Protein AF-A0A1Q7A4I0-F1 (afdb_monomer_lite)

Foldseek 3Di:
DDQDCVDLLSVLLQVQLLLLLLVLLCVVVVHDSVQKDKDWDWAQDDPVRDIDIDIDIAGPDVPGPCSSVVCVVCVVSSLVSSLVLLVDFPDPPDPFDDPRRGDDPVPVVCVLSYGSPSSNQVSCCVPPVDHDDDDPVLQLVLVVLLVVVLVVFWDWAAWDDDPNFTFRIWTAGPVRAIEGEGEDASHDDDDDPVRQVVSCVVPVHHYQYDYSSCSVNPSVVSSVRRPPD

Structure (mmCIF, N/CA/C/O backbone):
data_AF-A0A1Q7A4I0-F1
#
_entry.id   AF-A0A1Q7A4I0-F1
#
loop_
_atom_site.group_PDB
_atom_site.id
_atom_site.type_symbol
_atom_site.label_atom_id
_atom_site.label_alt_id
_atom_site.label_comp_id
_atom_site.label_asym_id
_atom_site.label_entity_id
_atom_site.label_seq_id
_atom_site.pdbx_PDB_ins_code
_atom_site.Cartn_x
_atom_site.Cartn_y
_atom_site.Cartn_z
_atom_site.occupancy
_atom_site.B_iso_or_equiv
_atom_site.auth_seq_id
_atom_site.auth_comp_id
_atom_site.auth_asym_id
_atom_site.auth_atom_id
_atom_site.pdbx_PDB_model_num
ATOM 1 N N . MET A 1 1 ? -7.487 -9.530 -7.005 1.00 79.25 1 MET A N 1
ATOM 2 C CA . MET A 1 1 ? -6.626 -8.873 -6.003 1.00 79.25 1 MET A CA 1
ATOM 3 C C . MET A 1 1 ? -5.810 -9.909 -5.260 1.00 79.25 1 MET A C 1
ATOM 5 O O . MET A 1 1 ? -6.311 -11.009 -5.013 1.00 79.25 1 MET A O 1
ATOM 9 N N . ASP A 1 2 ? -4.578 -9.554 -4.930 1.00 83.69 2 ASP A N 1
ATOM 10 C CA . ASP A 1 2 ? -3.689 -10.350 -4.095 1.00 83.69 2 ASP A CA 1
ATOM 11 C C . ASP A 1 2 ? -2.831 -9.414 -3.236 1.00 83.69 2 ASP A C 1
ATOM 13 O O . ASP A 1 2 ? -2.389 -8.374 -3.710 1.00 83.69 2 ASP A O 1
ATOM 17 N N . ALA A 1 3 ? -2.657 -9.763 -1.966 1.00 88.44 3 ALA A N 1
ATOM 18 C CA . ALA A 1 3 ? -1.844 -9.022 -1.000 1.00 88.44 3 ALA A CA 1
ATOM 19 C C . ALA A 1 3 ? -1.181 -10.046 -0.067 1.00 88.44 3 ALA A C 1
ATOM 21 O O . ALA A 1 3 ? -1.642 -10.263 1.060 1.00 88.44 3 ALA A O 1
ATOM 22 N N . PRO A 1 4 ? -0.154 -10.761 -0.550 1.00 88.75 4 PRO A N 1
ATOM 23 C CA . PRO A 1 4 ? 0.406 -11.904 0.158 1.00 88.75 4 PRO A CA 1
ATOM 24 C C . PRO A 1 4 ? 1.102 -11.469 1.450 1.00 88.75 4 PRO A C 1
ATOM 26 O O . PRO A 1 4 ? 2.046 -10.681 1.431 1.00 88.75 4 PRO A O 1
ATOM 29 N N . LEU A 1 5 ? 0.678 -12.030 2.586 1.00 88.69 5 LEU A N 1
ATOM 30 C CA . LEU A 1 5 ? 1.226 -11.696 3.908 1.00 88.69 5 LEU A CA 1
ATOM 31 C C . LEU A 1 5 ? 2.704 -12.065 4.089 1.00 88.69 5 LEU A C 1
ATOM 33 O O . LEU A 1 5 ? 3.347 -11.538 4.994 1.00 88.69 5 LEU A O 1
ATOM 37 N N . GLN A 1 6 ? 3.260 -12.941 3.244 1.00 87.44 6 GLN A N 1
ATOM 38 C CA . GLN A 1 6 ? 4.702 -13.212 3.255 1.00 87.44 6 GLN A CA 1
ATOM 39 C C . GLN A 1 6 ? 5.527 -12.063 2.662 1.00 87.44 6 GLN A C 1
ATOM 41 O O . GLN A 1 6 ? 6.728 -11.987 2.910 1.00 87.44 6 GLN A O 1
ATOM 46 N N . GLN A 1 7 ? 4.913 -11.170 1.880 1.00 90.88 7 GLN A N 1
ATOM 47 C CA . GLN A 1 7 ? 5.603 -10.043 1.260 1.00 90.88 7 GLN A CA 1
ATOM 48 C C . GLN A 1 7 ? 5.424 -8.775 2.109 1.00 90.88 7 GLN A C 1
ATOM 50 O O . GLN A 1 7 ? 4.322 -8.520 2.602 1.00 90.88 7 GLN A O 1
ATOM 55 N N . PRO A 1 8 ? 6.466 -7.936 2.262 1.00 94.25 8 PRO A N 1
ATOM 56 C CA . PRO A 1 8 ? 6.353 -6.673 2.994 1.00 94.25 8 PRO A CA 1
ATOM 57 C C . PRO A 1 8 ? 5.238 -5.752 2.493 1.00 94.25 8 PRO A C 1
ATOM 59 O O . PRO A 1 8 ? 4.522 -5.191 3.313 1.00 94.25 8 PRO A O 1
ATOM 62 N N . SER A 1 9 ? 5.027 -5.662 1.178 1.00 94.75 9 SER A N 1
ATOM 63 C CA . SER A 1 9 ? 3.941 -4.874 0.581 1.00 94.75 9 SER A CA 1
ATOM 64 C C . SER A 1 9 ? 2.550 -5.406 0.949 1.00 94.75 9 SER A C 1
ATOM 66 O O . SER A 1 9 ? 1.652 -4.627 1.264 1.00 94.75 9 SER A O 1
ATOM 68 N N . GLY A 1 10 ? 2.373 -6.729 1.011 1.00 94.69 10 GLY A N 1
ATOM 69 C CA . GLY A 1 10 ? 1.141 -7.337 1.512 1.00 94.69 10 GLY A CA 1
ATOM 70 C C . GLY A 1 10 ? 0.931 -7.053 2.999 1.00 94.69 10 GLY A C 1
ATOM 71 O O . GLY A 1 10 ? -0.150 -6.627 3.398 1.00 94.69 10 GLY A O 1
ATOM 72 N N . ARG A 1 11 ? 1.972 -7.200 3.832 1.00 95.19 11 ARG A N 1
ATOM 73 C CA . ARG A 1 11 ? 1.908 -6.813 5.256 1.00 95.19 11 ARG A CA 1
ATOM 74 C C . ARG A 1 11 ? 1.527 -5.341 5.421 1.00 95.19 11 ARG A C 1
ATOM 76 O O . ARG A 1 11 ? 0.675 -5.045 6.252 1.00 95.19 11 ARG A O 1
ATOM 83 N N . ALA A 1 12 ? 2.109 -4.449 4.621 1.00 96.62 12 ALA A N 1
ATOM 84 C CA . ALA A 1 12 ? 1.801 -3.023 4.628 1.00 96.62 12 ALA A CA 1
ATOM 85 C C . ALA A 1 12 ? 0.311 -2.757 4.380 1.00 96.62 12 ALA A C 1
ATOM 87 O O . ALA A 1 12 ? -0.305 -2.026 5.150 1.00 96.62 12 ALA A O 1
ATOM 88 N N . VAL A 1 13 ? -0.297 -3.415 3.388 1.00 97.00 13 VAL A N 1
ATOM 89 C CA . VAL A 1 13 ? -1.744 -3.324 3.123 1.00 97.00 13 VAL A CA 1
ATOM 90 C C . VAL A 1 13 ? -2.569 -3.737 4.347 1.00 97.00 13 VAL A C 1
ATOM 92 O O . VAL A 1 13 ? -3.415 -2.969 4.806 1.00 97.00 13 VAL A O 1
ATOM 95 N N . TRP A 1 14 ? -2.325 -4.932 4.893 1.00 96.75 14 TRP A N 1
ATOM 96 C CA . TRP A 1 14 ? -3.161 -5.486 5.964 1.00 96.75 14 TRP A CA 1
ATOM 97 C C . TRP A 1 14 ? -3.013 -4.741 7.290 1.00 96.75 14 TRP A C 1
ATOM 99 O O . TRP A 1 14 ? -4.019 -4.442 7.933 1.00 96.75 14 TRP A O 1
ATOM 109 N N . TYR A 1 15 ? -1.783 -4.402 7.687 1.00 97.31 15 TYR A N 1
ATOM 110 C CA . TYR A 1 15 ? -1.561 -3.614 8.899 1.00 97.31 15 TYR A CA 1
ATOM 111 C C . TYR A 1 15 ? -2.096 -2.193 8.744 1.00 97.31 15 TYR A C 1
ATOM 113 O O . TYR A 1 15 ? -2.728 -1.696 9.669 1.00 97.31 15 TYR A O 1
ATOM 121 N N . SER A 1 16 ? -1.927 -1.555 7.583 1.00 97.94 16 SER A N 1
ATOM 122 C CA . SER A 1 16 ? -2.465 -0.207 7.372 1.00 97.94 16 SER A CA 1
ATOM 123 C C . SER A 1 16 ? -3.988 -0.185 7.446 1.00 97.94 16 SER A C 1
ATOM 125 O O . SER A 1 16 ? -4.551 0.673 8.120 1.00 97.94 16 SER A O 1
ATOM 127 N N . PHE A 1 17 ? -4.656 -1.164 6.831 1.00 97.88 17 PHE A N 1
ATOM 128 C CA . PHE A 1 17 ? -6.102 -1.337 6.958 1.00 97.88 17 PHE A CA 1
ATOM 129 C C . PHE A 1 17 ? -6.534 -1.549 8.415 1.00 97.88 17 PHE A C 1
ATOM 131 O O . PHE A 1 17 ? -7.431 -0.858 8.890 1.00 97.88 17 PHE A O 1
ATOM 138 N N . GLY A 1 18 ? -5.877 -2.458 9.141 1.00 97.50 18 GLY A N 1
ATOM 139 C CA . GLY A 1 18 ? -6.232 -2.742 10.530 1.00 97.50 18 GLY A CA 1
ATOM 140 C C . GLY A 1 18 ? -6.017 -1.563 11.474 1.00 97.50 18 GLY A C 1
ATOM 141 O O . GLY A 1 18 ? -6.861 -1.314 12.329 1.00 97.50 18 GLY A O 1
ATOM 142 N N . ILE A 1 19 ? -4.938 -0.798 11.292 1.00 97.81 19 ILE A N 1
ATOM 143 C CA . ILE A 1 19 ? -4.680 0.413 12.081 1.00 97.81 19 ILE A CA 1
ATOM 144 C C . ILE A 1 19 ? -5.710 1.504 11.779 1.00 97.81 19 ILE A C 1
ATOM 146 O O . ILE A 1 19 ? -6.224 2.104 12.719 1.00 97.81 19 ILE A O 1
ATOM 150 N N . LEU A 1 20 ? -6.073 1.730 10.509 1.00 98.19 20 LEU A N 1
ATOM 151 C CA . LEU A 1 20 ? -7.149 2.672 10.173 1.00 98.19 20 LEU A CA 1
ATOM 152 C C . LEU A 1 20 ? -8.482 2.246 10.801 1.00 98.19 20 LEU A C 1
ATOM 154 O O . LEU A 1 20 ? -9.172 3.080 11.382 1.00 98.19 20 LEU A O 1
ATOM 158 N N . ALA A 1 21 ? -8.821 0.955 10.732 1.00 98.12 21 ALA A N 1
ATOM 159 C CA . ALA A 1 21 ? -10.040 0.420 11.331 1.00 98.12 21 ALA A CA 1
ATOM 160 C C . ALA A 1 21 ? -10.055 0.576 12.860 1.00 98.12 21 ALA A C 1
ATOM 162 O O . ALA A 1 21 ? -11.074 0.974 13.414 1.00 98.12 21 ALA A O 1
ATOM 163 N N . ALA A 1 22 ? -8.936 0.317 13.543 1.00 97.19 22 ALA A N 1
ATOM 164 C CA . ALA A 1 22 ? -8.840 0.481 14.993 1.00 97.19 22 ALA A CA 1
ATOM 165 C C . ALA A 1 22 ? -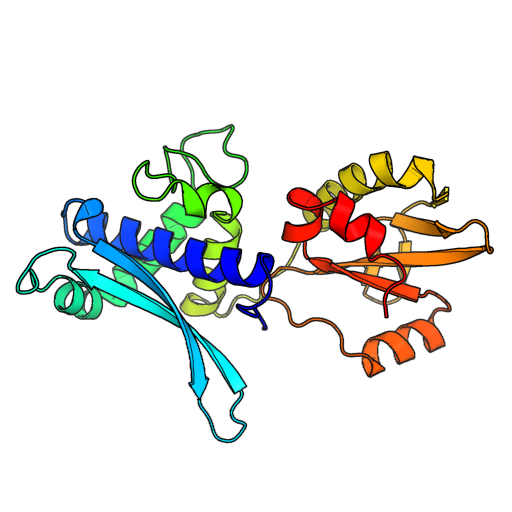8.913 1.950 15.424 1.00 97.19 22 ALA A C 1
ATOM 167 O O . ALA A 1 22 ? -9.643 2.272 16.358 1.00 97.19 22 ALA A O 1
ATOM 168 N N . ASN A 1 23 ? -8.229 2.853 14.714 1.00 96.75 23 ASN A N 1
ATOM 169 C CA . ASN A 1 23 ? -8.303 4.289 14.990 1.00 96.75 23 ASN A CA 1
ATOM 170 C C . ASN A 1 23 ? -9.729 4.819 14.770 1.00 96.75 23 ASN A C 1
ATOM 172 O O . ASN A 1 23 ? -10.248 5.573 15.589 1.00 96.75 23 ASN A O 1
ATOM 176 N N . ALA A 1 24 ? -10.392 4.384 13.697 1.00 98.06 24 ALA A N 1
ATOM 177 C CA . ALA A 1 24 ? -11.786 4.722 13.439 1.00 98.06 24 ALA A CA 1
ATOM 178 C C . ALA A 1 24 ? -12.733 4.149 14.502 1.00 98.06 24 ALA A C 1
ATOM 180 O O . ALA A 1 24 ? -13.626 4.856 14.958 1.00 98.06 24 ALA A O 1
ATOM 181 N N . ALA A 1 25 ? -12.526 2.901 14.931 1.00 98.00 25 ALA A N 1
ATOM 182 C CA . ALA A 1 25 ? -13.299 2.286 16.004 1.00 98.00 25 ALA A CA 1
ATOM 183 C C . ALA A 1 25 ? -13.165 3.069 17.313 1.00 98.00 25 ALA A C 1
ATOM 185 O O . ALA A 1 25 ? -14.179 3.362 17.939 1.00 98.00 25 ALA A O 1
ATOM 186 N N . ALA A 1 26 ? -11.948 3.477 17.679 1.00 96.56 26 ALA A N 1
ATOM 187 C CA . ALA A 1 26 ? -11.710 4.287 18.869 1.00 96.56 26 ALA A CA 1
ATOM 188 C C . ALA A 1 26 ? -12.477 5.620 18.827 1.00 96.56 26 ALA A C 1
ATOM 190 O O . ALA A 1 26 ? -13.105 6.006 19.809 1.00 96.56 26 ALA A O 1
ATOM 191 N N . ILE A 1 27 ? -12.515 6.276 17.661 1.00 97.12 27 ILE A N 1
ATOM 192 C CA . ILE A 1 27 ? -13.290 7.508 17.455 1.00 97.12 27 ILE A CA 1
ATOM 193 C C . ILE A 1 27 ? -14.797 7.241 17.539 1.00 97.12 27 ILE A C 1
ATOM 195 O O . ILE A 1 27 ? -15.506 7.958 18.236 1.00 97.12 27 ILE A O 1
ATOM 199 N N . ILE A 1 28 ? -15.315 6.233 16.836 1.00 98.31 28 ILE A N 1
ATOM 200 C CA . ILE A 1 28 ? -16.761 5.957 16.795 1.00 98.31 28 ILE A CA 1
ATOM 201 C C . ILE A 1 28 ? -17.285 5.521 18.167 1.00 98.31 28 ILE A C 1
ATOM 203 O O . ILE A 1 28 ? -18.376 5.925 18.561 1.00 98.31 28 ILE A O 1
ATOM 207 N N . LEU A 1 29 ? -16.506 4.726 18.899 1.00 97.25 29 LEU A N 1
ATOM 208 C CA . LEU A 1 29 ? -16.879 4.215 20.217 1.00 97.25 29 LEU A CA 1
ATOM 209 C C . LEU A 1 29 ? -16.509 5.164 21.366 1.00 97.25 29 LEU A C 1
ATOM 211 O O . LEU A 1 29 ? -16.944 4.922 22.486 1.00 97.25 29 LEU A O 1
ATOM 215 N N . GLN A 1 30 ? -15.757 6.238 21.092 1.00 96.38 30 GLN A N 1
ATOM 216 C CA . GLN A 1 30 ? -15.273 7.211 22.083 1.00 96.38 30 GLN A CA 1
ATOM 217 C C . GLN A 1 30 ? -14.429 6.560 23.194 1.00 96.38 30 GLN A C 1
ATOM 219 O O . GLN A 1 30 ? -14.646 6.796 24.381 1.00 96.38 30 GLN A O 1
ATOM 224 N N . ILE A 1 31 ? -13.461 5.734 22.792 1.00 94.69 31 ILE A N 1
ATOM 225 C CA . ILE A 1 31 ? -12.555 5.005 23.696 1.00 94.69 31 ILE A CA 1
ATOM 226 C C . ILE A 1 31 ? -11.096 5.370 23.423 1.00 94.69 31 ILE A C 1
ATOM 228 O O . ILE A 1 31 ? -10.770 5.908 22.360 1.00 94.69 31 ILE A O 1
ATOM 232 N N . ASP A 1 32 ? -10.199 5.058 24.362 1.00 91.50 32 ASP A N 1
ATOM 233 C CA . ASP A 1 32 ? -8.767 5.250 24.130 1.00 91.50 32 ASP A CA 1
ATOM 234 C C . ASP A 1 32 ? -8.286 4.280 23.027 1.00 91.50 32 ASP A C 1
ATOM 236 O O . ASP A 1 32 ? -8.515 3.071 23.126 1.00 91.50 32 ASP A O 1
ATOM 240 N N . PRO A 1 33 ? -7.582 4.755 21.978 1.00 88.19 33 PRO A N 1
ATOM 241 C CA . PRO A 1 33 ? -7.056 3.891 20.914 1.00 88.19 33 PRO A CA 1
ATOM 242 C C . PRO A 1 33 ? -6.103 2.783 21.393 1.00 88.19 33 PRO A C 1
ATOM 244 O O . PRO A 1 33 ? -5.793 1.857 20.644 1.00 88.19 33 PRO A O 1
ATOM 247 N N . GLY A 1 34 ? -5.585 2.902 22.614 1.00 88.12 34 GLY A N 1
ATOM 248 C CA . GLY A 1 34 ? -4.778 1.914 23.312 1.00 88.12 34 GLY A CA 1
ATOM 249 C C . GLY A 1 34 ? -5.524 0.701 23.815 1.00 88.12 34 GLY A C 1
ATOM 250 O O . GLY A 1 34 ? -4.900 -0.335 23.997 1.00 88.12 34 GLY A O 1
ATOM 251 N N . GLU A 1 35 ? -6.832 0.816 24.016 1.00 91.19 35 GLU A N 1
ATOM 252 C CA . GLU A 1 35 ? -7.656 -0.295 24.487 1.00 91.19 35 GLU A CA 1
ATOM 253 C C . GLU A 1 35 ? -8.005 -1.280 23.364 1.00 91.19 35 GLU A C 1
ATOM 255 O O . GLU A 1 35 ? -8.585 -2.334 23.622 1.00 91.19 35 GLU A O 1
ATOM 260 N N . LEU A 1 36 ? -7.631 -0.959 22.119 1.00 92.94 36 LEU A N 1
ATOM 261 C CA . LEU A 1 36 ? -7.776 -1.822 20.955 1.00 92.94 36 LEU A CA 1
ATOM 262 C C . LEU A 1 36 ? -6.414 -2.220 20.386 1.00 92.94 36 LEU A C 1
ATOM 264 O O . LEU A 1 36 ? -5.608 -1.386 19.957 1.00 92.94 36 LEU A O 1
ATOM 268 N N . GLN A 1 37 ? -6.204 -3.528 20.273 1.00 93.12 37 GLN A N 1
ATOM 269 C CA . GLN A 1 37 ? -5.061 -4.093 19.568 1.00 93.12 37 GLN A CA 1
ATOM 270 C C . GLN A 1 37 ? -5.459 -4.631 18.199 1.00 93.12 37 GLN A C 1
ATOM 272 O O . GLN A 1 37 ? -6.591 -5.053 17.963 1.00 93.12 37 GLN A O 1
ATOM 277 N N . VAL A 1 38 ? -4.490 -4.616 17.281 1.00 95.75 38 VAL A N 1
ATOM 278 C CA . VAL A 1 38 ? -4.656 -5.069 15.898 1.00 95.75 38 VAL A CA 1
ATOM 279 C C . VAL A 1 38 ? -3.721 -6.233 15.642 1.00 95.75 38 VAL A C 1
ATOM 281 O O . VAL A 1 38 ? -2.499 -6.097 15.716 1.00 95.75 38 VAL A O 1
ATOM 284 N N . GLY A 1 39 ? -4.301 -7.366 15.270 1.00 94.94 39 GLY A N 1
ATOM 285 C CA . GLY A 1 39 ? -3.566 -8.518 14.786 1.00 94.94 39 GLY A CA 1
ATOM 286 C C . GLY A 1 39 ? -3.842 -8.788 13.313 1.00 94.94 39 GLY A C 1
ATOM 287 O O . GLY A 1 39 ? -4.929 -8.527 12.796 1.00 94.94 39 GLY A O 1
ATOM 288 N N . VAL A 1 40 ? -2.836 -9.338 12.636 1.00 95.31 40 VAL A N 1
ATOM 289 C CA . VAL A 1 40 ? -2.938 -9.785 11.247 1.00 95.31 40 VAL A CA 1
ATOM 290 C C . VAL A 1 40 ? -2.447 -11.220 11.170 1.00 95.31 40 VAL A C 1
ATOM 292 O O . VAL A 1 40 ? -1.355 -11.529 11.648 1.00 95.31 40 VAL A O 1
ATOM 295 N N . ARG A 1 41 ? -3.235 -12.105 10.560 1.00 92.69 41 ARG A N 1
ATOM 296 C CA . ARG A 1 41 ? -2.856 -13.510 10.371 1.00 92.69 41 ARG A CA 1
ATOM 297 C C . ARG A 1 41 ? -3.185 -14.004 8.974 1.00 92.69 41 ARG A C 1
ATOM 299 O O . ARG A 1 41 ? -4.128 -13.540 8.339 1.00 92.69 41 ARG A O 1
ATOM 306 N N . ALA A 1 42 ? -2.410 -14.980 8.519 1.00 89.56 42 ALA A N 1
ATOM 307 C CA . ALA A 1 42 ? -2.706 -15.708 7.299 1.00 89.56 42 ALA A CA 1
ATOM 308 C C . ALA A 1 42 ? -3.559 -16.933 7.637 1.00 89.56 42 ALA A C 1
ATOM 310 O O . ALA A 1 42 ? -3.215 -17.703 8.532 1.00 89.56 42 ALA A O 1
ATOM 311 N N . VAL A 1 43 ? -4.654 -17.129 6.912 1.00 87.25 43 VAL A N 1
ATOM 312 C CA . VAL A 1 43 ? -5.542 -18.285 7.070 1.00 87.25 43 VAL A CA 1
ATOM 313 C C . VAL A 1 43 ? -5.767 -18.961 5.729 1.00 87.25 43 VAL A C 1
ATOM 315 O O . VAL A 1 43 ? -5.829 -18.306 4.691 1.00 87.25 43 VAL A O 1
ATOM 318 N N . ARG A 1 44 ? -5.911 -20.285 5.734 1.00 84.75 44 ARG A N 1
ATOM 319 C CA . ARG A 1 44 ? -6.346 -21.032 4.551 1.00 84.75 44 ARG A CA 1
ATOM 320 C C . ARG A 1 44 ? -7.851 -21.231 4.639 1.00 84.75 44 ARG A C 1
ATOM 322 O O . ARG A 1 44 ? -8.327 -21.812 5.610 1.00 84.75 44 ARG A O 1
ATOM 329 N N . ARG A 1 45 ? -8.596 -20.737 3.652 1.00 77.56 45 ARG A N 1
ATOM 330 C CA . ARG A 1 45 ? -10.058 -20.884 3.568 1.00 77.56 45 ARG A CA 1
ATOM 331 C C . ARG A 1 45 ? -10.471 -21.230 2.134 1.00 77.56 45 ARG A C 1
ATOM 333 O O . ARG A 1 45 ? -9.713 -21.006 1.195 1.00 77.56 45 ARG A O 1
ATOM 340 N N . GLY A 1 46 ? -11.681 -21.768 1.985 1.00 69.19 46 GLY A N 1
ATOM 341 C CA . GLY A 1 46 ? -12.258 -22.147 0.692 1.00 69.19 46 GLY A CA 1
ATOM 342 C C . GLY A 1 46 ? -11.783 -23.504 0.164 1.00 69.19 46 GLY A C 1
ATOM 343 O O . GLY A 1 46 ? -10.840 -24.101 0.680 1.00 69.19 46 GLY A O 1
ATOM 344 N N . LEU A 1 47 ? -12.457 -23.983 -0.887 1.00 68.31 47 LEU A N 1
ATOM 345 C CA . LEU A 1 47 ? -12.227 -25.306 -1.492 1.00 68.31 47 LEU A CA 1
ATOM 346 C C . LEU A 1 47 ? -10.835 -25.450 -2.129 1.00 68.31 47 LEU A C 1
ATOM 348 O O . LEU A 1 47 ? -10.335 -26.555 -2.281 1.00 68.31 47 LEU A O 1
ATOM 352 N N . ASN A 1 48 ? -10.196 -24.336 -2.487 1.00 76.12 48 ASN A N 1
ATOM 353 C CA . ASN A 1 48 ? -8.863 -24.299 -3.088 1.00 76.12 48 ASN A CA 1
ATOM 354 C C . ASN A 1 48 ? -7.733 -24.056 -2.070 1.00 76.12 48 ASN A C 1
ATOM 356 O O . ASN A 1 48 ? -6.598 -23.824 -2.480 1.00 76.12 48 ASN A O 1
ATOM 360 N N . HIS A 1 49 ? -8.027 -24.049 -0.761 1.00 72.31 49 HIS A N 1
ATOM 361 C CA . HIS A 1 49 ? -7.062 -23.746 0.308 1.00 72.31 49 HIS A CA 1
ATOM 362 C C . HIS A 1 49 ? -6.243 -22.466 0.070 1.00 72.31 49 HIS A C 1
ATOM 364 O O . HIS A 1 49 ? -5.077 -22.364 0.489 1.00 72.31 49 HIS A O 1
ATOM 370 N N . ARG A 1 50 ? -6.855 -21.484 -0.605 1.00 76.25 50 ARG A N 1
ATOM 371 C CA . ARG A 1 50 ? -6.217 -20.208 -0.906 1.00 76.25 50 ARG A CA 1
ATOM 372 C C . ARG A 1 50 ? -5.835 -19.517 0.400 1.00 76.25 50 ARG A C 1
ATOM 374 O O . ARG A 1 50 ? -6.533 -19.615 1.410 1.00 76.25 50 ARG A O 1
ATOM 381 N N . LEU A 1 51 ? -4.686 -18.848 0.388 1.00 76.38 51 LEU A N 1
ATOM 382 C CA . LEU A 1 51 ? -4.231 -18.062 1.524 1.00 76.38 51 LEU A CA 1
ATOM 383 C C . LEU A 1 51 ? -4.967 -16.718 1.539 1.00 76.38 51 LEU A C 1
ATOM 385 O O . LEU A 1 51 ? -4.951 -15.984 0.551 1.00 76.38 51 LEU A O 1
ATOM 389 N N . HIS A 1 52 ? -5.605 -16.406 2.659 1.00 79.44 52 HIS A N 1
ATOM 390 C CA . HIS A 1 52 ? -6.284 -15.144 2.920 1.00 79.44 52 HIS A CA 1
ATOM 391 C C . HIS A 1 52 ? -5.590 -14.418 4.071 1.00 79.44 52 HIS A C 1
ATOM 393 O O . HIS A 1 52 ? -5.094 -15.054 5.002 1.00 79.44 52 HIS A O 1
ATOM 399 N N . GLY A 1 53 ? -5.565 -13.089 4.010 1.00 86.31 53 GLY A N 1
ATOM 400 C CA . GLY A 1 53 ? -5.246 -12.264 5.168 1.00 86.31 53 GLY A CA 1
ATOM 401 C C . GLY A 1 53 ? -6.503 -12.006 5.989 1.00 86.31 53 GLY A C 1
ATOM 402 O O . GLY A 1 53 ? -7.560 -11.713 5.433 1.00 86.31 53 GLY A O 1
ATOM 403 N N . GLU A 1 54 ? -6.384 -12.126 7.304 1.00 91.25 54 GLU A N 1
ATOM 404 C CA . GLU A 1 54 ? -7.394 -11.694 8.262 1.00 91.25 54 GLU A CA 1
ATOM 405 C C . GLU A 1 54 ? -6.807 -10.617 9.158 1.00 91.25 54 GLU A C 1
ATOM 407 O O . GLU A 1 54 ? -5.707 -10.777 9.694 1.00 91.25 54 GLU A O 1
ATOM 412 N N . VAL A 1 55 ? -7.581 -9.555 9.346 1.00 95.19 55 VAL A N 1
ATOM 413 C CA . VAL A 1 55 ? -7.353 -8.562 10.388 1.00 95.19 55 VAL A CA 1
ATOM 414 C C . VAL A 1 55 ? -8.361 -8.816 11.493 1.00 95.19 55 VAL A C 1
ATOM 416 O O . VAL A 1 55 ? -9.543 -9.017 11.219 1.00 95.19 55 VAL A O 1
ATOM 419 N N . PHE A 1 56 ? -7.889 -8.814 12.732 1.00 94.56 56 PHE A N 1
ATOM 420 C CA . PHE A 1 56 ? -8.733 -8.944 13.909 1.00 94.56 56 PHE A CA 1
ATOM 421 C C . PHE A 1 56 ? -8.397 -7.839 14.905 1.00 94.56 56 PHE A C 1
ATOM 423 O O . PHE A 1 56 ? -7.229 -7.495 15.100 1.00 94.56 56 PHE A O 1
ATOM 430 N N . LEU A 1 57 ? -9.446 -7.276 15.498 1.00 95.06 57 LEU A N 1
ATOM 431 C CA . LEU A 1 57 ? -9.370 -6.280 16.556 1.00 95.06 57 LEU A CA 1
ATOM 432 C C . LEU A 1 57 ? -9.837 -6.945 17.847 1.00 95.06 57 LEU A C 1
ATOM 434 O O . LEU A 1 57 ? -10.792 -7.724 17.822 1.00 95.06 57 LEU A O 1
ATOM 438 N N . TYR A 1 58 ? -9.154 -6.667 18.950 1.00 93.50 58 TYR A N 1
ATOM 439 C CA . TYR A 1 58 ? -9.494 -7.229 20.252 1.00 93.50 58 TYR A CA 1
ATOM 440 C C . TYR A 1 58 ? -9.210 -6.234 21.375 1.00 93.50 58 TYR A C 1
ATOM 442 O O . TYR A 1 58 ? -8.357 -5.355 21.232 1.00 93.50 58 TYR A O 1
ATOM 450 N N . ASP A 1 59 ? -9.945 -6.394 22.473 1.00 93.06 59 ASP A N 1
ATOM 451 C CA . ASP A 1 59 ? -9.821 -5.567 23.671 1.00 93.06 59 ASP A CA 1
ATOM 452 C C . ASP A 1 59 ? -8.488 -5.865 24.381 1.00 93.06 59 ASP A C 1
ATOM 454 O O . ASP A 1 59 ? -8.168 -7.030 24.629 1.00 93.06 59 ASP A O 1
ATOM 458 N N . ASP A 1 60 ? -7.736 -4.829 24.756 1.00 87.31 60 ASP A N 1
ATOM 459 C CA . ASP A 1 60 ? -6.450 -4.942 25.468 1.00 87.31 60 ASP A CA 1
ATOM 460 C C . ASP A 1 60 ? -6.597 -4.915 26.999 1.00 87.31 60 ASP A C 1
ATOM 462 O O . ASP A 1 60 ? -5.707 -4.476 27.725 1.00 87.31 60 ASP A O 1
ATOM 466 N N . VAL A 1 61 ? -7.756 -5.341 27.510 1.00 82.88 61 VAL A N 1
ATOM 467 C CA . VAL A 1 61 ? -8.044 -5.357 28.950 1.00 82.88 61 VAL A CA 1
ATOM 468 C C . VAL A 1 61 ? -8.368 -6.770 29.445 1.00 82.88 61 VAL A C 1
ATOM 470 O O . VAL A 1 61 ? -9.106 -7.507 28.779 1.00 82.88 61 VAL A O 1
ATOM 473 N N . PRO A 1 62 ? -7.864 -7.175 30.630 1.00 77.00 62 PRO A N 1
ATOM 474 C CA . PRO A 1 62 ? -8.225 -8.452 31.236 1.00 77.00 62 PRO A CA 1
ATOM 475 C C . PRO A 1 62 ? -9.744 -8.577 31.415 1.00 77.00 62 PRO A C 1
ATOM 477 O O . PRO A 1 62 ? -10.372 -7.737 32.050 1.00 77.00 62 PRO A O 1
ATOM 480 N N . GLY A 1 63 ? -10.331 -9.637 30.856 1.00 80.12 63 GLY A N 1
ATOM 481 C CA . GLY A 1 63 ? -11.777 -9.897 30.905 1.00 80.12 63 GLY A CA 1
ATOM 482 C C . GLY A 1 63 ? -12.580 -9.357 29.716 1.00 80.12 63 GLY A C 1
ATOM 483 O O . GLY A 1 63 ? -13.710 -9.801 29.530 1.00 80.12 63 GLY A O 1
ATOM 484 N N . GLY A 1 64 ? -11.988 -8.496 28.878 1.00 81.06 64 GLY A N 1
ATOM 485 C CA . GLY A 1 64 ? -12.639 -7.891 27.713 1.00 81.06 64 GLY A CA 1
ATOM 486 C C . GLY A 1 64 ? -13.633 -6.787 28.090 1.00 81.06 64 GLY A C 1
ATOM 487 O O . GLY A 1 64 ? -14.587 -7.013 28.829 1.00 81.06 64 GLY A O 1
ATOM 488 N N . ALA A 1 65 ? -13.432 -5.583 27.553 1.00 87.69 65 ALA A N 1
ATOM 489 C CA . ALA A 1 65 ? -14.342 -4.451 27.751 1.00 87.69 65 ALA A CA 1
ATOM 490 C C . ALA A 1 65 ? -15.641 -4.581 26.936 1.00 87.69 65 ALA A C 1
ATOM 492 O O . ALA A 1 65 ? -16.614 -3.873 27.188 1.00 87.69 65 ALA A O 1
ATOM 493 N N . GLY A 1 66 ? -15.667 -5.484 25.952 1.00 90.56 66 GLY A N 1
ATOM 494 C CA . GLY A 1 66 ? -16.789 -5.670 25.043 1.00 90.56 66 GLY A CA 1
ATOM 495 C C . GLY A 1 66 ? -16.715 -4.797 23.789 1.00 90.56 66 GLY A C 1
ATOM 496 O O . GLY A 1 66 ? -17.694 -4.759 23.035 1.00 90.56 66 GLY A O 1
ATOM 497 N N . TYR A 1 67 ? -15.582 -4.138 23.505 1.00 93.25 67 TYR A N 1
ATOM 498 C CA . TYR A 1 67 ? -15.458 -3.290 22.316 1.00 93.25 67 TYR A CA 1
ATOM 499 C C . TYR A 1 67 ? -15.495 -4.107 21.034 1.00 93.25 67 TYR A C 1
ATOM 501 O O . TYR A 1 67 ? -16.093 -3.660 20.064 1.00 93.25 67 TYR A O 1
ATOM 509 N N . ALA A 1 68 ? -14.987 -5.341 21.034 1.00 91.62 68 ALA A N 1
ATOM 510 C CA . ALA A 1 68 ? -15.152 -6.252 19.899 1.00 91.62 68 ALA A CA 1
ATOM 511 C C . ALA A 1 68 ? -16.630 -6.409 19.468 1.00 91.62 68 ALA A C 1
ATOM 513 O O . ALA A 1 68 ? -16.943 -6.362 18.276 1.00 91.62 68 ALA A O 1
ATOM 514 N N . ARG A 1 69 ? -17.556 -6.520 20.432 1.00 92.81 69 ARG A N 1
ATOM 515 C CA . ARG A 1 69 ? -19.002 -6.600 20.159 1.00 92.81 69 ARG A CA 1
ATOM 516 C C . ARG A 1 69 ? -19.564 -5.259 19.684 1.00 92.81 69 ARG A C 1
ATOM 518 O O . ARG A 1 69 ? -20.395 -5.227 18.779 1.00 92.81 69 ARG A O 1
ATOM 525 N N . ALA A 1 70 ? -19.105 -4.153 20.262 1.00 95.44 70 ALA A N 1
ATOM 526 C CA . ALA A 1 70 ? -19.509 -2.817 19.830 1.00 95.44 70 ALA A CA 1
ATOM 527 C C . ALA A 1 70 ? -19.021 -2.494 18.403 1.00 95.44 70 ALA A C 1
ATOM 529 O O . ALA A 1 70 ? -19.750 -1.875 17.628 1.00 95.44 70 ALA A O 1
ATOM 530 N N . ILE A 1 71 ? -17.827 -2.960 18.021 1.00 96.50 71 ILE A N 1
ATOM 531 C CA . ILE A 1 71 ? -17.277 -2.841 16.664 1.00 96.50 71 ILE A CA 1
ATOM 532 C C . ILE A 1 71 ? -18.163 -3.581 15.665 1.00 96.50 71 ILE A C 1
ATOM 534 O O . ILE A 1 71 ? -18.485 -3.027 14.618 1.00 96.50 71 ILE A O 1
ATOM 538 N N . GLU A 1 72 ? -18.596 -4.804 15.982 1.00 95.62 72 GLU A N 1
ATOM 539 C CA . GLU A 1 72 ? -19.509 -5.570 15.124 1.00 95.62 72 GLU A CA 1
ATOM 540 C C . GLU A 1 72 ? -20.803 -4.788 14.840 1.00 95.62 72 GLU A C 1
ATOM 542 O O . GLU A 1 72 ? -21.218 -4.662 13.688 1.00 95.62 72 GLU A O 1
ATOM 547 N N . GLN A 1 73 ? -21.395 -4.190 15.877 1.00 96.75 73 GLN A N 1
ATOM 548 C CA . GLN A 1 73 ? -22.631 -3.407 15.771 1.00 96.75 73 GLN A CA 1
ATOM 549 C C . GLN A 1 73 ? -22.464 -2.103 14.973 1.00 96.75 73 GLN A C 1
ATOM 551 O O . GLN A 1 73 ? -23.433 -1.610 14.400 1.00 96.75 73 GLN A O 1
ATOM 556 N N . ASN A 1 74 ? -21.243 -1.563 14.900 1.00 97.81 74 ASN A N 1
ATOM 557 C CA . ASN A 1 74 ? -20.928 -0.288 14.248 1.00 97.81 74 ASN A CA 1
ATOM 558 C C . ASN A 1 74 ? -20.034 -0.443 13.005 1.00 97.81 74 ASN A C 1
ATOM 560 O O . ASN A 1 74 ? -19.485 0.540 12.504 1.00 97.81 74 ASN A O 1
ATOM 564 N N . MET A 1 75 ? -19.897 -1.665 12.479 1.00 97.19 75 MET A N 1
ATOM 565 C CA . MET A 1 75 ? -18.892 -2.020 11.471 1.00 97.19 75 MET A CA 1
ATOM 566 C C . MET A 1 75 ? -18.892 -1.080 10.261 1.00 97.19 75 MET A C 1
ATOM 568 O O . MET A 1 75 ? -17.841 -0.606 9.841 1.00 97.19 75 MET A O 1
ATOM 572 N N . LYS A 1 76 ? -20.070 -0.775 9.704 1.00 97.69 76 LYS A N 1
ATOM 573 C CA . LYS A 1 76 ? -20.176 0.090 8.522 1.00 97.69 76 LYS A CA 1
ATOM 574 C C . LYS A 1 76 ? -19.644 1.503 8.797 1.00 97.69 76 LYS A C 1
ATOM 576 O O . LYS A 1 76 ? -18.796 1.971 8.045 1.00 97.69 76 LYS A O 1
ATOM 581 N N . ALA A 1 77 ? -20.088 2.132 9.886 1.00 98.56 77 ALA A N 1
ATOM 582 C CA . ALA A 1 77 ? -19.653 3.477 10.267 1.00 98.56 77 ALA A CA 1
ATOM 583 C C . ALA A 1 77 ? -18.144 3.527 10.553 1.00 98.56 77 ALA A C 1
ATOM 585 O O . ALA A 1 77 ? -17.464 4.474 10.166 1.00 98.56 77 ALA A O 1
ATOM 586 N N . ILE A 1 78 ? -17.602 2.474 11.173 1.00 98.62 78 ILE A N 1
ATOM 587 C CA . ILE A 1 78 ? -16.164 2.339 11.427 1.00 98.62 78 ILE A CA 1
ATOM 588 C C . ILE A 1 78 ? -15.382 2.249 10.116 1.00 98.62 78 ILE A C 1
ATOM 590 O O . ILE A 1 78 ? -14.375 2.933 9.968 1.00 98.62 78 ILE A O 1
ATOM 594 N N . LEU A 1 79 ? -15.828 1.441 9.150 1.00 98.62 79 LEU A N 1
ATOM 595 C CA . LEU A 1 79 ? -15.144 1.319 7.859 1.00 98.62 79 LEU A CA 1
ATOM 596 C C . LEU A 1 79 ? -15.220 2.614 7.039 1.00 98.62 79 LEU A C 1
ATOM 598 O O . LEU A 1 79 ? -14.227 2.997 6.424 1.00 98.62 79 LEU A O 1
ATOM 602 N N . GLU A 1 80 ? -16.358 3.309 7.049 1.00 98.62 80 GLU A N 1
ATOM 603 C CA . GLU A 1 80 ? -16.509 4.617 6.396 1.00 98.62 80 GLU A CA 1
ATOM 604 C C . GLU A 1 80 ? -15.588 5.664 7.040 1.00 98.62 80 GLU A C 1
ATOM 606 O O . GLU A 1 80 ? -14.852 6.357 6.336 1.00 98.62 80 GLU A O 1
ATOM 611 N N . LYS A 1 81 ? -15.523 5.710 8.378 1.00 98.56 81 LYS A N 1
ATOM 612 C CA . LYS A 1 81 ? -14.597 6.597 9.092 1.00 98.56 81 LYS A CA 1
ATOM 613 C C . LYS A 1 81 ? -13.133 6.224 8.850 1.00 98.56 81 LYS A C 1
ATOM 615 O O . LYS A 1 81 ? -12.291 7.101 8.684 1.00 98.56 81 LYS A O 1
ATOM 620 N N . ALA A 1 82 ? -12.810 4.935 8.784 1.00 98.62 82 ALA A N 1
ATOM 621 C CA . ALA A 1 82 ? -11.466 4.466 8.456 1.00 98.62 82 ALA A CA 1
ATOM 622 C C . ALA A 1 82 ? -11.046 4.903 7.047 1.00 98.62 82 ALA A C 1
ATOM 624 O O . ALA A 1 82 ? -9.879 5.233 6.833 1.00 98.62 82 ALA A O 1
ATOM 625 N N . LEU A 1 83 ? -11.985 4.922 6.093 1.00 98.75 83 LEU A N 1
ATOM 626 C CA . LEU A 1 83 ? -11.725 5.406 4.741 1.00 98.75 83 LEU A CA 1
ATOM 627 C C . LEU A 1 83 ? -11.444 6.911 4.748 1.00 98.75 83 LEU A C 1
ATOM 629 O O . LEU A 1 83 ? -10.441 7.329 4.177 1.00 98.75 83 LEU A O 1
ATOM 633 N N . GLU A 1 84 ? -12.249 7.696 5.467 1.00 98.12 84 GLU A N 1
ATOM 634 C CA . GLU A 1 84 ? -12.034 9.138 5.644 1.00 98.12 84 GLU A CA 1
ATOM 635 C C . GLU A 1 84 ? -10.623 9.439 6.187 1.00 98.12 84 GLU A C 1
ATOM 637 O O . GLU A 1 84 ? -9.891 10.233 5.590 1.00 98.12 84 GLU A O 1
ATOM 642 N N . LEU A 1 85 ? -10.208 8.743 7.258 1.00 97.25 85 LEU A N 1
ATOM 643 C CA . LEU A 1 85 ? -8.860 8.839 7.845 1.00 97.25 85 LEU A CA 1
ATOM 644 C C . LEU A 1 85 ? -7.754 8.373 6.884 1.00 97.25 85 LEU A C 1
ATOM 646 O O . LEU A 1 85 ? -6.620 8.847 6.936 1.00 97.25 85 LEU A O 1
ATOM 650 N N . GLY A 1 86 ? -8.061 7.401 6.027 1.00 97.50 86 GLY A N 1
ATOM 651 C CA . GLY A 1 86 ? -7.144 6.897 5.013 1.00 97.50 86 GLY A CA 1
ATOM 652 C C . GLY A 1 86 ? -6.924 7.882 3.863 1.00 97.50 86 GLY A C 1
ATOM 653 O O . GLY A 1 86 ? -5.859 7.891 3.248 1.00 97.50 86 GLY A O 1
ATOM 654 N N . GLU A 1 87 ? -7.916 8.717 3.563 1.00 96.31 87 GLU A N 1
ATOM 655 C CA . GLU A 1 87 ? -7.878 9.677 2.457 1.00 96.31 87 GLU A CA 1
ATOM 656 C C . GLU A 1 87 ? -7.352 11.048 2.880 1.00 96.31 87 GLU A C 1
ATOM 658 O O . GLU A 1 87 ? -6.739 11.741 2.066 1.00 96.31 87 GLU A O 1
ATOM 663 N N . HIS A 1 88 ? -7.499 11.402 4.157 1.00 95.31 88 HIS A N 1
ATOM 664 C CA . HIS A 1 88 ? -7.151 12.722 4.666 1.00 95.31 88 HIS A CA 1
ATOM 665 C C . HIS A 1 88 ? -6.147 12.645 5.815 1.00 95.31 88 HIS A C 1
ATOM 667 O O . HIS A 1 88 ? -6.250 11.835 6.731 1.00 95.31 88 HIS A O 1
ATOM 673 N N . CYS A 1 89 ? -5.156 13.530 5.773 1.00 96.44 89 CYS A N 1
ATOM 674 C CA . CYS A 1 89 ? -4.214 13.743 6.860 1.00 96.44 89 CYS A CA 1
ATOM 675 C C . CYS A 1 89 ? -3.998 15.243 7.005 1.00 96.44 89 CYS A C 1
ATOM 677 O O . CYS A 1 89 ? -3.680 15.911 6.024 1.00 96.44 89 CYS A O 1
ATOM 679 N N . GLU A 1 90 ? -4.136 15.760 8.222 1.00 94.88 90 GLU A N 1
ATOM 680 C CA . GLU A 1 90 ? -3.960 17.191 8.498 1.00 94.88 90 GLU A CA 1
ATOM 681 C C . GLU A 1 90 ? -2.508 17.654 8.312 1.00 94.88 90 GLU A C 1
ATOM 683 O O . GLU A 1 90 ? -2.250 18.834 8.103 1.00 94.88 90 GLU A O 1
ATOM 688 N N . ASN A 1 91 ? -1.544 16.726 8.352 1.00 96.12 91 ASN A N 1
ATOM 689 C CA . ASN A 1 91 ? -0.143 17.028 8.098 1.00 96.12 91 ASN A CA 1
ATOM 690 C C . ASN A 1 91 ? 0.138 17.092 6.580 1.00 96.12 91 ASN A C 1
ATOM 692 O O . ASN A 1 91 ? 0.189 16.033 5.937 1.00 96.12 91 ASN A O 1
ATOM 696 N N . PRO A 1 92 ? 0.432 18.280 6.011 1.00 92.56 92 PRO A N 1
ATOM 697 C CA . PRO A 1 92 ? 0.699 18.435 4.578 1.00 92.56 92 PRO A CA 1
ATOM 698 C C . PRO A 1 92 ? 1.971 17.705 4.122 1.00 92.56 92 PRO A C 1
ATOM 700 O O . PRO A 1 92 ? 2.105 17.371 2.950 1.00 92.56 92 PRO A O 1
ATOM 703 N N . ASN A 1 93 ? 2.882 17.399 5.050 1.00 93.62 93 ASN A N 1
ATOM 704 C CA . ASN A 1 93 ? 4.146 16.712 4.782 1.00 93.62 93 ASN A CA 1
ATOM 705 C C . ASN A 1 93 ? 4.069 15.200 5.050 1.00 93.62 93 ASN A C 1
ATOM 707 O O . ASN A 1 93 ? 5.090 14.537 5.238 1.00 93.62 93 ASN A O 1
ATOM 711 N N . CYS A 1 94 ? 2.867 14.626 5.142 1.00 94.12 94 CYS A N 1
ATOM 712 C CA . CYS A 1 94 ? 2.728 13.208 5.438 1.00 94.12 94 CYS A CA 1
ATOM 713 C C . CYS A 1 94 ? 3.000 12.341 4.192 1.00 94.12 94 CYS A C 1
ATOM 715 O O . CYS A 1 94 ? 2.162 12.226 3.296 1.00 94.12 94 CYS A O 1
ATOM 717 N N . GLY A 1 95 ? 4.152 11.662 4.181 1.00 88.38 95 GLY A N 1
ATOM 718 C CA . GLY A 1 95 ? 4.596 10.735 3.126 1.00 88.38 95 GLY A CA 1
ATOM 719 C C . GLY A 1 95 ? 3.983 9.327 3.183 1.00 88.38 95 GLY A C 1
ATOM 720 O O . GLY A 1 95 ? 4.667 8.355 2.890 1.00 88.38 95 GLY A O 1
ATOM 721 N N . GLY A 1 96 ? 2.732 9.201 3.634 1.00 92.44 96 GLY A N 1
ATOM 722 C CA . GLY A 1 96 ? 1.999 7.928 3.728 1.00 92.44 96 GLY A CA 1
ATOM 723 C C . GLY A 1 96 ? 1.428 7.667 5.122 1.00 92.44 96 GLY A C 1
ATOM 724 O O . GLY A 1 96 ? 0.241 7.389 5.254 1.00 92.44 96 GLY A O 1
ATOM 725 N N . ALA A 1 97 ? 2.228 7.836 6.176 1.00 96.38 97 ALA A N 1
ATOM 726 C CA . ALA A 1 97 ? 1.787 7.740 7.570 1.00 96.38 97 ALA A CA 1
ATOM 727 C C . ALA A 1 97 ? 2.598 8.688 8.475 1.00 96.38 97 ALA A C 1
ATOM 729 O O . ALA A 1 97 ? 3.749 9.005 8.179 1.00 96.38 97 ALA A O 1
ATOM 730 N N . CYS A 1 98 ? 1.988 9.190 9.552 1.00 96.56 98 CYS A N 1
ATOM 731 C CA . CYS A 1 98 ? 2.640 10.022 10.572 1.00 96.56 98 CYS A CA 1
ATOM 732 C C . CYS A 1 98 ? 1.862 9.985 11.900 1.00 96.56 98 CYS A C 1
ATOM 734 O O . CYS A 1 98 ? 0.791 9.378 11.967 1.00 96.56 98 CYS A O 1
ATOM 736 N N . TYR A 1 99 ? 2.358 10.676 12.933 1.00 95.12 99 TYR A N 1
ATOM 737 C CA . TYR A 1 99 ? 1.711 10.763 14.254 1.00 95.12 99 TYR A CA 1
ATOM 738 C C . TYR A 1 99 ? 0.360 11.495 14.262 1.00 95.12 99 TYR A C 1
ATOM 740 O O . TYR A 1 99 ? -0.399 11.327 15.205 1.00 95.12 99 TYR A O 1
ATOM 748 N N . HIS A 1 100 ? 0.020 12.249 13.209 1.00 94.06 100 HIS A N 1
ATOM 749 C CA . HIS A 1 100 ? -1.300 12.883 13.084 1.00 94.06 100 HIS A CA 1
ATOM 750 C C . HIS A 1 100 ? -2.382 11.937 12.537 1.00 94.06 100 HIS A C 1
ATOM 752 O O . HIS A 1 100 ? -3.554 12.282 12.584 1.00 94.06 100 HIS A O 1
ATOM 758 N N . CYS A 1 101 ? -2.023 10.774 11.975 1.00 94.81 101 CYS A N 1
ATOM 759 C CA . CYS A 1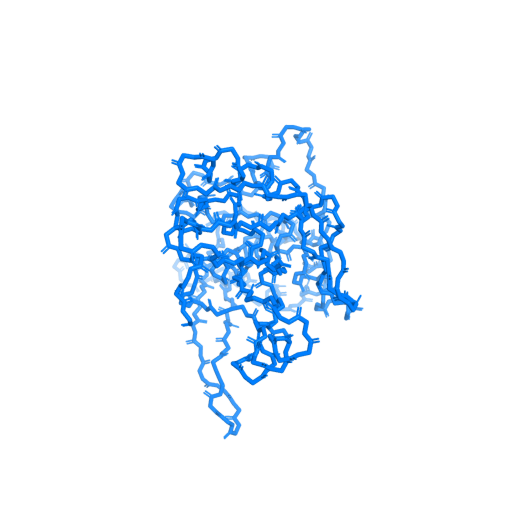 101 ? -3.008 9.881 11.344 1.00 94.81 101 CYS A CA 1
ATOM 760 C C . CYS A 1 101 ? -2.904 8.408 11.753 1.00 94.81 101 CYS A C 1
ATOM 762 O O . CYS A 1 101 ? -3.927 7.762 11.964 1.00 94.81 101 CYS A O 1
ATOM 764 N N . MET A 1 102 ? -1.695 7.843 11.830 1.00 95.81 102 MET A N 1
ATOM 765 C CA . MET A 1 102 ? -1.520 6.389 11.981 1.00 95.81 102 MET A CA 1
ATOM 766 C C . MET A 1 102 ? -0.422 5.972 12.956 1.00 95.81 102 MET A C 1
ATOM 768 O O . MET A 1 102 ? -0.515 4.885 13.523 1.00 95.81 102 MET A O 1
ATOM 772 N N . PHE A 1 103 ? 0.642 6.762 13.123 1.00 95.50 103 PHE A N 1
ATOM 773 C CA . PHE A 1 103 ? 1.734 6.375 14.010 1.00 95.50 103 PHE A CA 1
ATOM 774 C C . PHE A 1 103 ? 1.319 6.494 15.468 1.00 95.50 103 PHE A C 1
ATOM 776 O O . PHE A 1 103 ? 0.793 7.508 15.911 1.00 95.50 103 PHE A O 1
ATOM 783 N N . ASP A 1 104 ? 1.651 5.447 16.207 1.00 92.94 104 ASP A N 1
ATOM 784 C CA . ASP A 1 104 ? 1.510 5.352 17.649 1.00 92.94 104 ASP A CA 1
ATOM 785 C C . ASP A 1 104 ? 2.835 4.830 18.217 1.00 92.94 104 ASP A C 1
ATOM 787 O O . ASP A 1 104 ? 3.434 3.912 17.639 1.00 92.94 104 ASP A O 1
ATOM 791 N N . TYR A 1 105 ? 3.307 5.407 19.324 1.00 92.12 105 TYR A N 1
ATOM 792 C CA . TYR A 1 105 ? 4.565 5.013 19.967 1.00 92.12 105 TYR A CA 1
ATOM 793 C C . TYR A 1 105 ? 4.575 3.536 20.393 1.00 92.12 105 TYR A C 1
ATOM 795 O O . TYR A 1 105 ? 5.595 2.864 20.273 1.00 92.12 105 TYR A O 1
ATOM 803 N N . ARG A 1 106 ? 3.424 2.982 20.785 1.00 89.62 106 ARG A N 1
ATOM 804 C CA . ARG A 1 106 ? 3.258 1.565 21.156 1.00 89.62 106 ARG A CA 1
ATOM 805 C C . ARG A 1 106 ? 3.416 0.629 19.956 1.00 89.62 106 ARG A C 1
ATOM 807 O O . ARG A 1 106 ? 3.671 -0.559 20.120 1.00 89.62 106 ARG A O 1
ATOM 814 N N . LYS A 1 107 ? 3.273 1.163 18.737 1.00 89.94 107 LYS A N 1
ATOM 815 C CA . LYS A 1 107 ? 3.267 0.422 17.467 1.00 89.94 107 LYS A CA 1
ATOM 816 C C . LYS A 1 107 ? 4.447 0.805 16.561 1.00 89.94 107 LYS A C 1
ATOM 818 O O . LYS A 1 107 ? 4.382 0.603 15.350 1.00 89.94 107 LYS A O 1
ATOM 823 N N . GLN A 1 108 ? 5.539 1.324 17.133 1.00 94.38 108 GLN A N 1
ATOM 824 C CA . GLN A 1 108 ? 6.739 1.771 16.403 1.00 94.38 108 GLN A CA 1
ATOM 825 C C . GLN A 1 108 ? 7.308 0.736 15.431 1.00 94.38 108 GLN A C 1
ATOM 827 O O . GLN A 1 108 ? 7.727 1.084 14.330 1.00 94.38 108 GLN A O 1
ATOM 832 N N . MET A 1 109 ? 7.254 -0.549 15.786 1.00 94.44 109 MET A N 1
ATOM 833 C CA . MET A 1 109 ? 7.737 -1.633 14.921 1.00 94.44 109 MET A CA 1
ATOM 834 C C . MET A 1 109 ? 6.958 -1.762 13.606 1.00 94.44 109 MET A C 1
ATOM 836 O O . MET A 1 109 ? 7.468 -2.333 12.645 1.00 94.44 109 MET A O 1
ATOM 840 N N . LEU A 1 110 ? 5.736 -1.226 13.541 1.00 94.94 110 LEU A N 1
ATOM 841 C CA . LEU A 1 110 ? 4.926 -1.214 12.327 1.00 94.94 110 LEU A CA 1
ATOM 842 C C . LEU A 1 110 ? 5.160 0.030 11.468 1.00 94.94 110 LEU A C 1
ATOM 844 O O . LEU A 1 110 ? 4.827 -0.015 10.289 1.00 94.94 110 LEU A O 1
ATOM 848 N N . HIS A 1 111 ? 5.740 1.116 11.995 1.00 95.69 111 HIS A N 1
ATOM 849 C CA . HIS A 1 111 ? 5.867 2.393 11.269 1.00 95.69 111 HIS A CA 1
ATOM 850 C C . HIS A 1 111 ? 6.483 2.263 9.864 1.00 95.69 111 HIS A C 1
ATOM 852 O O . HIS A 1 111 ? 5.948 2.888 8.949 1.00 95.69 111 HIS A O 1
ATOM 858 N N . PRO A 1 112 ? 7.515 1.424 9.622 1.00 94.56 112 PRO A N 1
ATOM 859 C CA . PRO A 1 112 ? 8.061 1.238 8.273 1.00 94.56 112 PRO A CA 1
ATOM 860 C C . PRO A 1 112 ? 7.077 0.626 7.260 1.00 94.56 112 PRO A C 1
ATOM 862 O O . PRO A 1 112 ? 7.290 0.755 6.057 1.00 94.56 112 PRO A O 1
ATOM 865 N N . LEU A 1 113 ? 6.029 -0.056 7.735 1.00 95.44 113 LEU A N 1
ATOM 866 C CA . LEU A 1 113 ? 5.003 -0.707 6.917 1.00 95.44 113 LEU A CA 1
ATOM 867 C C . LEU A 1 113 ? 3.753 0.157 6.713 1.00 95.44 113 LEU A C 1
ATOM 869 O O . LEU A 1 113 ? 3.008 -0.100 5.772 1.00 95.44 113 LEU A O 1
ATOM 873 N N . LEU A 1 114 ? 3.472 1.112 7.603 1.00 97.19 114 LEU A N 1
ATOM 874 C CA . LEU A 1 114 ? 2.197 1.828 7.584 1.00 97.19 114 LEU A CA 1
ATOM 875 C C . LEU A 1 114 ? 2.133 2.850 6.446 1.00 97.19 114 LEU A C 1
ATOM 877 O O . LEU A 1 114 ? 3.033 3.673 6.264 1.00 97.19 114 LEU A O 1
ATOM 881 N N . ASP A 1 115 ? 1.017 2.810 5.725 1.00 97.06 115 ASP A N 1
ATOM 882 C CA . ASP A 1 115 ? 0.689 3.699 4.621 1.00 97.06 115 ASP A CA 1
ATOM 883 C C . ASP A 1 115 ? -0.835 3.857 4.503 1.00 97.06 115 ASP A C 1
ATOM 885 O O . ASP A 1 115 ? -1.566 2.901 4.210 1.00 97.06 115 ASP A O 1
ATOM 889 N N . ARG A 1 116 ? -1.332 5.082 4.712 1.00 97.12 116 ARG A N 1
ATOM 890 C CA . ARG A 1 116 ? -2.769 5.371 4.690 1.00 97.12 116 ARG A CA 1
ATOM 891 C C . ARG A 1 116 ? -3.401 5.048 3.342 1.00 97.12 116 ARG A C 1
ATOM 893 O O . ARG A 1 116 ? -4.524 4.555 3.307 1.00 97.12 116 ARG A O 1
ATOM 900 N N . ALA A 1 117 ? -2.684 5.281 2.240 1.00 95.50 117 ALA A N 1
ATOM 901 C CA . ALA A 1 117 ? -3.223 5.114 0.899 1.00 95.50 117 ALA A CA 1
ATOM 902 C C . ALA A 1 117 ? -3.427 3.630 0.578 1.00 95.50 117 ALA A C 1
ATOM 904 O O . ALA A 1 117 ? -4.410 3.284 -0.080 1.00 95.50 117 ALA A O 1
ATOM 905 N N . LEU A 1 118 ? -2.559 2.751 1.095 1.00 97.06 118 LEU A N 1
ATOM 906 C CA . LEU A 1 118 ? -2.730 1.301 0.977 1.00 97.06 118 LEU A CA 1
ATOM 907 C C . LEU A 1 118 ? -3.933 0.794 1.777 1.00 97.06 118 LEU A C 1
ATOM 909 O O . LEU A 1 118 ? -4.723 0.005 1.255 1.00 97.06 118 LEU A O 1
ATOM 913 N N . GLY A 1 119 ? -4.103 1.273 3.014 1.00 97.62 119 GLY A N 1
ATOM 914 C CA . GLY A 1 119 ? -5.283 0.957 3.821 1.00 97.62 119 GLY A CA 1
ATOM 915 C C . GLY A 1 119 ? -6.578 1.465 3.172 1.00 97.62 119 GLY A C 1
ATOM 916 O O . GLY A 1 119 ? -7.538 0.706 3.023 1.00 97.62 119 GLY A O 1
ATOM 917 N N . ALA A 1 120 ? -6.574 2.710 2.688 1.00 98.00 120 ALA A N 1
ATOM 918 C CA . ALA A 1 120 ? -7.689 3.327 1.972 1.00 98.00 120 ALA A CA 1
ATOM 919 C C . ALA A 1 120 ? -8.034 2.586 0.673 1.00 98.00 120 ALA A C 1
ATOM 921 O O . ALA A 1 120 ? -9.206 2.411 0.355 1.00 98.00 120 ALA A O 1
ATOM 922 N N . ALA A 1 121 ? -7.038 2.102 -0.075 1.00 97.56 121 ALA A N 1
ATOM 923 C CA . ALA A 1 121 ? -7.280 1.325 -1.288 1.00 97.56 121 ALA A CA 1
ATOM 924 C C . ALA A 1 121 ? -8.045 0.024 -0.996 1.00 97.56 121 ALA A C 1
ATOM 926 O O . ALA A 1 121 ? -8.966 -0.321 -1.740 1.00 97.56 121 ALA A O 1
ATOM 927 N N . LEU A 1 122 ? -7.722 -0.667 0.104 1.00 96.94 122 LEU A N 1
ATOM 928 C CA . LEU A 1 122 ? -8.481 -1.845 0.527 1.00 96.94 122 LEU A CA 1
ATOM 929 C C . LEU A 1 122 ? -9.899 -1.464 0.980 1.00 96.94 122 LEU A C 1
ATOM 931 O O . LEU A 1 122 ? -10.858 -2.133 0.598 1.00 96.94 122 LEU A O 1
ATOM 935 N N . LEU A 1 123 ? -10.049 -0.368 1.728 1.00 98.12 123 LEU A N 1
ATOM 936 C CA . LEU A 1 123 ? -11.353 0.139 2.170 1.00 98.12 123 LEU A CA 1
ATOM 937 C C . LEU A 1 123 ? -12.263 0.514 0.993 1.00 98.12 123 LEU A C 1
ATOM 939 O O . LEU A 1 123 ? -13.409 0.073 0.962 1.00 98.12 123 LEU A O 1
ATOM 943 N N . ARG A 1 124 ? -11.753 1.224 -0.022 1.00 98.00 124 ARG A N 1
ATOM 944 C CA . ARG A 1 124 ? -12.504 1.539 -1.252 1.00 98.00 124 ARG A CA 1
ATOM 945 C C . ARG A 1 124 ? -12.953 0.285 -1.990 1.00 98.00 124 ARG A C 1
ATOM 947 O O . ARG A 1 124 ? -14.082 0.224 -2.475 1.00 98.00 124 ARG A O 1
ATOM 954 N N . PHE A 1 125 ? -12.111 -0.746 -2.046 1.00 96.19 125 PHE A N 1
ATOM 955 C CA . PHE A 1 125 ? -12.526 -2.022 -2.619 1.00 96.19 125 PHE A CA 1
ATOM 956 C C . PHE A 1 125 ? -13.641 -2.689 -1.796 1.00 96.19 125 PHE A C 1
ATOM 958 O O . PHE A 1 125 ? -14.616 -3.188 -2.361 1.00 96.19 125 PHE A O 1
ATOM 965 N N . VAL A 1 126 ? -13.509 -2.721 -0.468 1.00 95.19 126 VAL A N 1
ATOM 966 C CA . VAL A 1 126 ? -14.483 -3.366 0.427 1.00 95.19 126 VAL A CA 1
ATOM 967 C C . VAL A 1 126 ? -15.832 -2.645 0.394 1.00 95.19 126 VAL A C 1
ATOM 969 O O . VAL A 1 126 ? -16.858 -3.307 0.240 1.00 95.19 126 VAL A O 1
ATOM 972 N N . LEU A 1 127 ? -15.828 -1.314 0.494 1.00 97.50 127 LEU A N 1
ATOM 973 C CA . LEU A 1 127 ? -17.031 -0.482 0.584 1.00 97.50 127 LEU A CA 1
ATOM 974 C C . LEU A 1 127 ? -17.678 -0.209 -0.779 1.00 97.50 127 LEU A C 1
ATOM 976 O O . LEU A 1 127 ? -18.902 -0.174 -0.878 1.00 97.50 127 LEU A O 1
ATOM 980 N N . HIS A 1 128 ? -16.875 -0.031 -1.831 1.00 97.44 128 HIS A N 1
ATOM 981 C CA . HIS A 1 128 ? -17.349 0.497 -3.118 1.00 97.44 128 HIS A CA 1
ATOM 982 C C . HIS A 1 128 ? -16.987 -0.375 -4.326 1.00 97.44 128 HIS A C 1
ATOM 984 O O . HIS A 1 128 ? -17.295 -0.006 -5.455 1.00 97.44 128 HIS A O 1
ATOM 990 N N . ARG A 1 129 ? -16.331 -1.529 -4.126 1.00 95.88 129 ARG A N 1
ATOM 991 C CA . ARG A 1 129 ? -15.843 -2.416 -5.206 1.00 95.88 129 ARG A CA 1
ATOM 992 C C . ARG A 1 129 ? -14.896 -1.736 -6.199 1.00 95.88 129 ARG A C 1
ATOM 994 O O . ARG A 1 129 ? -14.648 -2.273 -7.278 1.00 95.88 129 ARG A O 1
ATOM 1001 N N . GLN A 1 130 ? -14.319 -0.598 -5.820 1.00 96.25 130 GLN A N 1
ATOM 1002 C CA . GLN A 1 130 ? -13.341 0.102 -6.637 1.00 96.25 130 GLN A CA 1
ATOM 1003 C C . GLN A 1 130 ? -12.053 -0.719 -6.720 1.00 96.25 130 GLN A C 1
ATOM 1005 O O . GLN A 1 130 ? -11.470 -1.086 -5.699 1.00 96.25 130 GLN A O 1
ATOM 1010 N N . GLN A 1 131 ? -11.606 -1.009 -7.942 1.00 94.56 131 GLN A N 1
ATOM 1011 C CA . GLN A 1 131 ? -10.358 -1.734 -8.150 1.00 94.56 131 GLN A CA 1
ATOM 1012 C C . GLN A 1 131 ? -9.159 -0.850 -7.777 1.00 94.56 131 GLN A C 1
ATOM 1014 O O . GLN A 1 131 ? -9.143 0.332 -8.128 1.00 94.56 131 GLN A O 1
ATOM 1019 N N . PRO A 1 132 ? -8.144 -1.400 -7.091 1.00 93.62 132 PRO A N 1
ATOM 1020 C CA . PRO A 1 132 ? -6.914 -0.675 -6.822 1.00 93.62 132 PRO A CA 1
ATOM 1021 C C . PRO A 1 132 ? -6.190 -0.389 -8.140 1.00 93.62 132 PRO A C 1
ATOM 1023 O O . PRO A 1 132 ? -6.023 -1.277 -8.979 1.00 93.62 132 PRO A O 1
ATOM 1026 N N . SER A 1 133 ? -5.730 0.845 -8.299 1.00 91.94 133 SER A N 1
ATOM 1027 C CA . SER A 1 133 ? -5.006 1.311 -9.478 1.00 91.94 133 SER A CA 1
ATOM 1028 C C . SER A 1 133 ? -3.910 2.287 -9.070 1.00 91.94 133 SER A C 1
ATOM 1030 O O . SER A 1 133 ? -4.005 2.937 -8.028 1.00 91.94 133 SER A O 1
ATOM 1032 N N . LEU A 1 134 ? -2.888 2.419 -9.909 1.00 93.75 134 LEU A N 1
ATOM 1033 C CA . LEU A 1 134 ? -1.885 3.472 -9.797 1.00 93.75 134 LEU A CA 1
ATOM 1034 C C . LEU A 1 134 ? -2.073 4.459 -10.945 1.00 93.75 134 LEU A C 1
ATOM 1036 O O . LEU A 1 134 ? -2.269 4.055 -12.089 1.00 93.75 134 LEU A O 1
ATOM 1040 N N . SER A 1 135 ? -1.996 5.751 -10.644 1.00 93.12 135 SER A N 1
ATOM 1041 C CA . SER A 1 135 ? -1.887 6.782 -11.677 1.00 93.12 135 SER A CA 1
ATOM 1042 C C . SER A 1 135 ? -0.502 6.735 -12.343 1.00 93.12 135 SER A C 1
ATOM 1044 O O . SER A 1 135 ? 0.474 6.365 -11.681 1.00 93.12 135 SER A O 1
ATOM 1046 N N . PRO A 1 136 ? -0.362 7.184 -13.604 1.00 92.38 136 PRO A N 1
ATOM 1047 C CA . PRO A 1 136 ? 0.947 7.306 -14.250 1.00 92.38 136 PRO A CA 1
ATOM 1048 C C . PRO A 1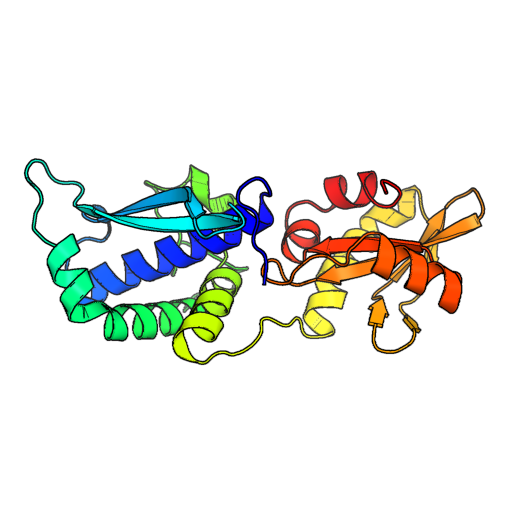 136 ? 1.953 8.111 -13.418 1.00 92.38 136 PRO A C 1
ATOM 1050 O O . PRO A 1 136 ? 3.116 7.737 -13.336 1.00 92.38 136 PRO A O 1
ATOM 1053 N N . ALA A 1 137 ? 1.497 9.153 -12.713 1.00 92.06 137 ALA A N 1
ATOM 1054 C CA . ALA A 1 137 ? 2.345 9.946 -11.824 1.00 92.06 137 ALA A CA 1
ATOM 1055 C C . ALA A 1 137 ? 2.877 9.141 -10.623 1.00 92.06 137 ALA A C 1
ATOM 1057 O O . ALA A 1 137 ? 4.035 9.298 -10.250 1.00 92.06 137 ALA A O 1
ATOM 1058 N N . GLN A 1 138 ? 2.060 8.272 -10.015 1.00 91.56 138 GLN A N 1
ATOM 1059 C CA . GLN A 1 138 ? 2.518 7.372 -8.945 1.00 91.56 138 GLN A CA 1
ATOM 1060 C C . GLN A 1 138 ? 3.531 6.351 -9.468 1.00 91.56 138 GLN A C 1
ATOM 1062 O O . GLN A 1 138 ? 4.530 6.091 -8.802 1.00 91.56 138 GLN A O 1
ATOM 1067 N N . ILE A 1 139 ? 3.284 5.806 -10.662 1.00 94.38 139 ILE A N 1
ATOM 1068 C CA . ILE A 1 139 ? 4.185 4.856 -11.321 1.00 94.38 139 ILE A CA 1
ATOM 1069 C C . ILE A 1 139 ? 5.541 5.515 -11.607 1.00 94.38 139 ILE A C 1
ATOM 1071 O O . ILE A 1 139 ? 6.573 4.951 -11.249 1.00 94.38 139 ILE A O 1
ATOM 1075 N N . SER A 1 140 ? 5.543 6.718 -12.192 1.00 92.75 140 SER A N 1
ATOM 1076 C CA . SER A 1 140 ? 6.774 7.445 -12.509 1.00 92.75 140 SER A CA 1
ATOM 1077 C C . SER A 1 140 ? 7.564 7.826 -11.259 1.00 92.75 140 SER A C 1
ATOM 1079 O O . SER A 1 140 ? 8.748 7.531 -11.208 1.00 92.75 140 SER A O 1
ATOM 1081 N N . ARG A 1 141 ? 6.929 8.368 -10.205 1.00 88.62 141 ARG A N 1
ATOM 1082 C CA . ARG A 1 141 ? 7.655 8.795 -8.989 1.00 88.62 141 ARG A CA 1
ATOM 1083 C C . ARG A 1 141 ? 8.508 7.688 -8.367 1.00 88.62 141 ARG A C 1
ATOM 1085 O O . ARG A 1 141 ? 9.667 7.922 -8.048 1.00 88.62 141 ARG A O 1
ATOM 1092 N N . GLY A 1 142 ? 7.947 6.489 -8.198 1.00 85.31 142 GLY A N 1
ATOM 1093 C CA . GLY A 1 142 ? 8.702 5.363 -7.638 1.00 85.31 142 GLY A CA 1
ATOM 1094 C C . GLY A 1 142 ? 9.835 4.902 -8.562 1.00 85.31 142 GLY A C 1
ATOM 1095 O O . GLY A 1 142 ? 10.902 4.501 -8.098 1.00 85.31 142 GLY A O 1
ATOM 1096 N N . ALA A 1 143 ? 9.616 4.977 -9.874 1.00 89.88 143 ALA A N 1
ATOM 1097 C CA . ALA A 1 143 ? 10.610 4.607 -10.870 1.00 89.88 143 ALA A CA 1
ATOM 1098 C C . ALA A 1 143 ? 11.742 5.632 -11.004 1.00 89.88 143 ALA A C 1
ATOM 1100 O O . ALA A 1 143 ? 12.882 5.220 -11.193 1.00 89.88 143 ALA A O 1
ATOM 1101 N N . ASP A 1 144 ? 11.460 6.928 -10.864 1.00 91.44 144 ASP A N 1
ATOM 1102 C CA . ASP A 1 144 ? 12.458 7.999 -10.932 1.00 91.44 144 ASP A CA 1
ATOM 1103 C C . ASP A 1 144 ? 13.499 7.833 -9.818 1.00 91.44 144 ASP A C 1
ATOM 1105 O O . ASP A 1 144 ? 14.701 7.831 -10.085 1.00 91.44 144 ASP A O 1
ATOM 1109 N N . SER A 1 145 ? 13.048 7.564 -8.585 1.00 87.00 145 SER A N 1
ATOM 1110 C CA . SER A 1 145 ? 13.948 7.259 -7.467 1.00 87.00 145 SER A CA 1
ATOM 1111 C C . SER A 1 145 ? 14.792 6.009 -7.728 1.00 87.00 145 SER A C 1
ATOM 1113 O O . SER A 1 145 ? 15.990 6.008 -7.463 1.00 87.00 145 SER A O 1
ATOM 1115 N N . LEU A 1 146 ? 14.204 4.942 -8.283 1.00 91.12 146 LEU A N 1
ATOM 1116 C CA . LEU A 1 146 ? 14.957 3.738 -8.652 1.00 91.12 146 LEU A CA 1
ATOM 1117 C C . LEU A 1 146 ? 15.993 4.028 -9.751 1.00 91.12 146 LEU A C 1
ATOM 1119 O O . LEU A 1 146 ? 17.115 3.523 -9.690 1.00 91.12 146 LEU A O 1
ATOM 1123 N N . ALA A 1 147 ? 15.616 4.822 -10.754 1.00 91.69 147 ALA A N 1
ATOM 1124 C CA . ALA A 1 147 ? 16.436 5.136 -11.913 1.00 91.69 147 ALA A CA 1
ATOM 1125 C C . ALA A 1 147 ? 17.734 5.849 -11.521 1.00 91.69 147 ALA A C 1
ATOM 1127 O O . ALA A 1 147 ? 18.778 5.542 -12.093 1.00 91.69 147 ALA A O 1
ATOM 1128 N N . GLU A 1 148 ? 17.703 6.746 -10.533 1.00 90.31 148 GLU A N 1
ATOM 1129 C CA . GLU A 1 148 ? 18.911 7.394 -10.007 1.00 90.31 148 GLU A CA 1
ATOM 1130 C C . GLU A 1 148 ? 19.938 6.372 -9.505 1.00 90.31 148 GLU A C 1
ATOM 1132 O O . GLU A 1 148 ? 21.111 6.437 -9.877 1.00 90.31 148 GLU A O 1
ATOM 1137 N N . TYR A 1 149 ? 19.494 5.373 -8.740 1.00 90.00 149 TYR A N 1
ATOM 1138 C CA . TYR A 1 149 ? 20.365 4.306 -8.246 1.00 90.00 149 TYR A CA 1
ATOM 1139 C C . TYR A 1 149 ? 20.791 3.328 -9.357 1.00 90.00 149 TYR A C 1
ATOM 1141 O O . TYR A 1 149 ? 21.931 2.851 -9.368 1.00 90.00 149 TYR A O 1
ATOM 1149 N N . ALA A 1 150 ? 19.899 3.044 -10.314 1.00 92.62 150 ALA A N 1
ATOM 1150 C CA . ALA A 1 150 ? 20.135 2.095 -11.401 1.00 92.62 150 ALA A CA 1
ATOM 1151 C C . ALA A 1 150 ? 21.282 2.520 -12.332 1.00 92.62 150 ALA A C 1
ATOM 1153 O O . ALA A 1 150 ? 22.012 1.655 -12.816 1.00 92.62 150 ALA A O 1
ATOM 1154 N N . ARG A 1 151 ? 21.489 3.833 -12.533 1.00 92.62 151 ARG A N 1
ATOM 1155 C CA . ARG A 1 151 ? 22.515 4.406 -13.437 1.00 92.62 151 ARG A CA 1
ATOM 1156 C C . ARG A 1 151 ? 23.945 3.937 -13.167 1.00 92.62 151 ARG A C 1
ATOM 1158 O O . ARG A 1 151 ? 24.797 4.063 -14.037 1.00 92.62 151 ARG A O 1
ATOM 1165 N N . THR A 1 152 ? 24.214 3.404 -11.978 1.00 90.38 152 THR A N 1
ATOM 1166 C CA . THR A 1 152 ? 25.521 2.831 -11.625 1.00 90.38 152 THR A CA 1
ATOM 1167 C C . THR A 1 152 ? 25.848 1.550 -12.394 1.00 90.38 152 THR A C 1
ATOM 1169 O O . THR A 1 152 ? 27.017 1.281 -12.651 1.00 90.38 152 THR A O 1
ATOM 1172 N N . SER A 1 153 ? 24.832 0.756 -12.747 1.00 90.50 153 SER A N 1
ATOM 1173 C CA . SER A 1 153 ? 24.999 -0.586 -13.333 1.00 90.50 153 SER A CA 1
ATOM 1174 C C . SER A 1 153 ? 24.164 -0.812 -14.598 1.00 90.50 153 SER A C 1
ATOM 1176 O O . SER A 1 153 ? 24.384 -1.792 -15.305 1.00 90.50 153 SER A O 1
ATOM 1178 N N . TRP A 1 154 ? 23.218 0.085 -14.884 1.00 94.69 154 TRP A N 1
ATOM 1179 C CA . TRP A 1 154 ? 22.252 -0.020 -15.972 1.00 94.69 154 TRP A CA 1
ATOM 1180 C C . TRP A 1 154 ? 22.207 1.271 -16.787 1.00 94.69 154 TRP A C 1
ATOM 1182 O O . TRP A 1 154 ? 22.223 2.372 -16.233 1.00 94.69 154 TRP A O 1
ATOM 1192 N N . GLU A 1 155 ? 22.062 1.145 -18.105 1.00 96.19 155 GLU A N 1
ATOM 1193 C CA . GLU A 1 155 ? 21.642 2.265 -18.945 1.00 96.19 155 GLU A CA 1
ATOM 1194 C C . GLU A 1 155 ? 20.128 2.465 -18.761 1.00 96.19 155 GLU A C 1
ATOM 1196 O O . GLU A 1 155 ? 19.330 1.564 -19.023 1.00 96.19 155 GLU A O 1
ATOM 1201 N N . VAL A 1 156 ? 19.725 3.646 -18.283 1.00 96.44 156 VAL A N 1
ATOM 1202 C CA . VAL A 1 156 ? 18.310 3.991 -18.079 1.00 96.44 156 VAL A CA 1
ATOM 1203 C C . VAL A 1 156 ? 17.755 4.639 -19.342 1.00 96.44 156 VAL A C 1
ATOM 1205 O O . VAL A 1 156 ? 18.083 5.785 -19.657 1.00 96.44 156 VAL A O 1
ATOM 1208 N N . LEU A 1 157 ? 16.881 3.918 -20.034 1.00 95.94 157 LEU A N 1
ATOM 1209 C CA . LEU A 1 157 ? 16.172 4.377 -21.221 1.00 95.94 157 LEU A CA 1
ATOM 1210 C C . LEU A 1 157 ? 14.815 5.008 -20.844 1.00 95.94 157 LEU A C 1
ATOM 1212 O O . LEU A 1 157 ? 14.224 4.634 -19.822 1.00 95.94 157 LEU A O 1
ATOM 1216 N N . PRO A 1 158 ? 14.285 5.930 -21.674 1.00 94.31 158 PRO A N 1
ATOM 1217 C CA . PRO A 1 158 ? 12.988 6.560 -21.439 1.00 94.31 158 PRO A CA 1
ATOM 1218 C C . PRO A 1 158 ? 11.845 5.551 -21.304 1.00 94.31 158 PRO A C 1
ATOM 1220 O O . PRO A 1 158 ? 11.877 4.477 -21.913 1.00 94.31 158 PRO A O 1
ATOM 1223 N N . GLY A 1 159 ? 10.815 5.935 -20.550 1.00 93.00 159 GLY A N 1
ATOM 1224 C CA . GLY A 1 159 ? 9.578 5.172 -20.436 1.00 93.00 159 GLY A CA 1
ATOM 1225 C C . GLY A 1 159 ? 8.892 4.949 -21.783 1.00 93.00 159 GLY A C 1
ATOM 1226 O O . GLY A 1 159 ? 9.021 5.744 -22.717 1.00 93.00 159 GLY A O 1
ATOM 1227 N N . ARG A 1 160 ? 8.172 3.833 -21.892 1.00 94.38 160 ARG A N 1
ATOM 1228 C CA . ARG A 1 160 ? 7.487 3.405 -23.116 1.00 94.38 160 ARG A CA 1
ATOM 1229 C C . ARG A 1 160 ? 6.136 2.794 -22.767 1.00 94.38 160 ARG A C 1
ATOM 1231 O O . ARG A 1 160 ? 5.956 2.227 -21.691 1.00 94.38 160 ARG A O 1
ATOM 1238 N N . VAL A 1 161 ? 5.198 2.891 -23.700 1.00 95.94 161 VAL A N 1
ATOM 1239 C CA . VAL A 1 161 ? 3.918 2.178 -23.644 1.00 95.94 161 VAL A CA 1
ATOM 1240 C C . VAL A 1 161 ? 3.976 1.053 -24.669 1.00 95.94 161 VAL A C 1
ATOM 1242 O O . VAL A 1 161 ? 4.315 1.296 -25.826 1.00 95.94 161 VAL A O 1
ATOM 1245 N N . LEU A 1 162 ? 3.688 -0.171 -24.236 1.00 94.56 162 LEU A N 1
ATOM 1246 C CA . LEU A 1 162 ? 3.657 -1.361 -25.086 1.00 94.56 162 LEU A CA 1
ATOM 1247 C C . LEU A 1 162 ? 2.338 -2.095 -24.838 1.00 94.56 162 LEU A C 1
ATOM 1249 O O . LEU A 1 162 ? 2.088 -2.570 -23.729 1.00 94.56 162 LEU A O 1
ATOM 1253 N N . GLY A 1 163 ? 1.480 -2.140 -25.862 1.00 90.94 163 GLY A N 1
ATOM 1254 C CA . GLY A 1 163 ? 0.080 -2.529 -25.682 1.00 90.94 163 GLY A CA 1
ATOM 1255 C C . GLY A 1 163 ? -0.613 -1.583 -24.696 1.00 90.94 163 GLY A C 1
ATOM 1256 O O . GLY A 1 163 ? -0.465 -0.367 -24.804 1.00 90.94 163 GLY A O 1
ATOM 1257 N N . ASP A 1 164 ? -1.294 -2.148 -23.700 1.00 90.31 164 ASP A N 1
ATOM 1258 C CA . ASP A 1 164 ? -1.963 -1.392 -22.630 1.00 90.31 164 ASP A CA 1
ATOM 1259 C C . ASP A 1 164 ? -1.071 -1.162 -21.394 1.00 90.31 164 ASP A C 1
ATOM 1261 O O . ASP A 1 164 ? -1.517 -0.599 -20.391 1.00 90.31 164 ASP A O 1
ATOM 1265 N N . GLN A 1 165 ? 0.194 -1.600 -21.432 1.00 93.94 165 GLN A N 1
ATOM 1266 C CA . GLN A 1 165 ? 1.102 -1.515 -20.291 1.00 93.94 165 GLN A CA 1
ATOM 1267 C C . GLN A 1 165 ? 2.059 -0.326 -20.414 1.00 93.94 165 GLN A C 1
ATOM 1269 O O . GLN A 1 165 ? 2.814 -0.190 -21.379 1.00 93.94 165 GLN A O 1
ATOM 1274 N N . TYR A 1 166 ? 2.071 0.512 -19.376 1.00 95.19 166 TYR A N 1
ATOM 1275 C CA . TYR A 1 166 ? 3.029 1.603 -19.218 1.00 95.19 166 TYR A CA 1
ATOM 1276 C C . TYR A 1 166 ? 4.251 1.150 -18.411 1.00 95.19 166 TYR A C 1
ATOM 1278 O O . TYR A 1 166 ? 4.115 0.628 -17.301 1.00 95.19 166 TYR A O 1
ATOM 1286 N N . PHE A 1 167 ? 5.439 1.393 -18.960 1.00 96.12 167 PHE A N 1
ATOM 1287 C CA . PHE A 1 167 ? 6.725 1.209 -18.298 1.00 96.12 167 PHE A CA 1
ATOM 1288 C C . PHE A 1 167 ? 7.354 2.591 -18.085 1.00 96.12 167 PHE A C 1
ATOM 1290 O O . PHE A 1 167 ? 7.677 3.253 -19.074 1.00 96.12 167 PHE A O 1
ATOM 1297 N N . PRO A 1 168 ? 7.548 3.055 -16.838 1.00 96.31 168 PRO A N 1
ATOM 1298 C CA . PRO A 1 168 ? 8.125 4.373 -16.573 1.00 96.31 168 PRO A CA 1
ATOM 1299 C C . PRO A 1 168 ? 9.596 4.472 -16.988 1.00 96.31 168 PRO A C 1
ATOM 1301 O O . PRO A 1 168 ? 10.070 5.555 -17.316 1.00 96.31 168 PRO A O 1
ATOM 1304 N N . CYS A 1 169 ? 10.312 3.348 -17.024 1.00 95.94 169 CYS A N 1
ATOM 1305 C CA . CYS A 1 169 ? 11.655 3.255 -17.577 1.00 95.94 169 CYS A CA 1
ATOM 1306 C C . CYS A 1 169 ? 11.927 1.847 -18.119 1.00 95.94 169 CYS A C 1
ATOM 1308 O O . CYS A 1 169 ? 11.274 0.866 -17.740 1.00 95.94 169 CYS A O 1
ATOM 1310 N N . VAL A 1 170 ? 12.914 1.767 -19.009 1.00 96.12 170 VAL A N 1
ATOM 1311 C CA . VAL A 1 170 ? 13.515 0.508 -19.456 1.00 96.12 170 VAL A CA 1
ATOM 1312 C C . VAL A 1 170 ? 14.981 0.530 -19.046 1.00 96.12 170 VAL A C 1
ATOM 1314 O O . VAL A 1 170 ? 15.671 1.525 -19.252 1.00 96.12 170 VAL A O 1
ATOM 1317 N N . LEU A 1 171 ? 15.454 -0.550 -18.438 1.00 95.50 171 LEU A N 1
ATOM 1318 C CA . LEU A 1 171 ? 16.828 -0.688 -17.975 1.00 95.50 171 LEU A CA 1
ATOM 1319 C C . LEU A 1 171 ? 17.558 -1.646 -18.907 1.00 95.50 171 LEU A C 1
ATOM 1321 O O . LEU A 1 171 ? 17.114 -2.780 -19.091 1.00 95.50 171 LEU A O 1
ATOM 1325 N N . ARG A 1 172 ? 18.666 -1.195 -19.495 1.00 95.94 172 ARG A N 1
ATOM 1326 C CA . ARG A 1 172 ? 19.511 -2.021 -20.361 1.00 95.94 172 ARG A CA 1
ATOM 1327 C C . ARG A 1 172 ? 20.792 -2.424 -19.635 1.00 95.94 172 ARG A C 1
ATOM 1329 O O . ARG A 1 172 ? 21.513 -1.571 -19.111 1.00 95.94 172 ARG A O 1
ATOM 1336 N N . GLY A 1 173 ? 21.031 -3.731 -19.572 1.00 92.75 173 GLY A N 1
ATOM 1337 C CA . GLY A 1 173 ? 22.230 -4.324 -18.986 1.00 92.75 173 GLY A CA 1
ATOM 1338 C C . GLY A 1 173 ? 23.437 -4.237 -19.921 1.00 92.75 173 GLY A C 1
ATOM 1339 O O . GLY A 1 173 ? 23.306 -3.959 -21.113 1.00 92.75 173 GLY A O 1
ATOM 1340 N N . GLN A 1 174 ? 24.631 -4.511 -19.389 1.00 89.06 174 GLN A N 1
ATOM 1341 C CA . GLN A 1 174 ? 25.876 -4.534 -20.177 1.00 89.06 174 GLN A CA 1
ATOM 1342 C C . GLN A 1 174 ? 25.889 -5.635 -21.252 1.00 89.06 174 GLN A C 1
ATOM 1344 O O . GLN A 1 174 ? 26.586 -5.518 -22.255 1.00 89.06 174 GLN A O 1
ATOM 1349 N N . ASP A 1 175 ? 25.099 -6.689 -21.053 1.00 89.75 175 ASP A N 1
ATOM 1350 C CA . ASP A 1 175 ? 24.859 -7.780 -22.002 1.00 89.75 175 ASP A CA 1
ATOM 1351 C C . ASP A 1 175 ? 23.860 -7.408 -23.117 1.00 89.75 175 ASP A C 1
ATOM 1353 O O . ASP A 1 175 ? 23.555 -8.233 -23.978 1.00 89.75 175 ASP A O 1
ATOM 1357 N N . GLY A 1 176 ? 23.343 -6.174 -23.108 1.00 89.69 176 GLY A N 1
ATOM 1358 C CA . GLY A 1 176 ? 22.354 -5.672 -24.059 1.00 89.69 176 GLY A CA 1
ATOM 1359 C C . GLY A 1 176 ? 20.914 -6.076 -23.741 1.00 89.69 176 GLY A C 1
ATOM 1360 O O . GLY A 1 176 ? 20.007 -5.691 -24.479 1.00 89.69 176 GLY A O 1
ATOM 1361 N N . VAL A 1 177 ? 20.667 -6.818 -22.655 1.00 90.69 177 VAL A N 1
ATOM 1362 C CA . VAL A 1 177 ? 19.312 -7.227 -22.267 1.00 90.69 177 VAL A CA 1
ATOM 1363 C C . VAL A 1 177 ? 18.526 -6.017 -21.764 1.00 90.69 177 VAL A C 1
ATOM 1365 O O . VAL A 1 177 ? 18.948 -5.332 -20.834 1.00 90.69 177 VAL A O 1
ATOM 1368 N N . GLU A 1 178 ? 17.352 -5.780 -22.353 1.00 94.69 178 GLU A N 1
ATOM 1369 C CA . GLU A 1 178 ? 16.404 -4.755 -21.906 1.00 94.69 178 GLU A CA 1
ATOM 1370 C C . GLU A 1 178 ? 15.345 -5.343 -20.969 1.00 94.69 178 GLU A C 1
ATOM 1372 O O . GLU A 1 178 ? 14.712 -6.364 -21.261 1.00 94.69 178 GLU A O 1
ATOM 1377 N N . VAL A 1 179 ? 15.125 -4.657 -19.848 1.00 95.19 179 VAL A N 1
ATOM 1378 C CA . VAL A 1 179 ? 14.107 -4.986 -18.853 1.00 95.19 179 VAL A CA 1
ATOM 1379 C C . VAL A 1 179 ? 13.207 -3.775 -18.620 1.00 95.19 179 VAL A C 1
ATOM 1381 O O . VAL A 1 179 ? 13.651 -2.731 -18.146 1.00 95.19 179 VAL A O 1
ATOM 1384 N N . GLY A 1 180 ? 11.922 -3.909 -18.935 1.00 95.56 180 GLY A N 1
ATOM 1385 C CA . GLY A 1 180 ? 10.897 -2.930 -18.593 1.00 95.56 180 GLY A CA 1
ATOM 1386 C C . GLY A 1 180 ? 10.485 -3.048 -17.129 1.00 95.56 180 GLY A C 1
ATOM 1387 O O . GLY A 1 180 ? 10.149 -4.139 -16.657 1.00 95.56 180 GLY A O 1
ATOM 1388 N N . LEU A 1 181 ? 10.459 -1.923 -16.414 1.00 96.06 181 LEU A N 1
ATOM 1389 C CA . LEU A 1 181 ? 9.952 -1.881 -15.044 1.00 96.06 181 LEU A CA 1
ATOM 1390 C C . LEU A 1 181 ? 8.415 -1.889 -15.042 1.00 96.06 181 LEU A C 1
ATOM 1392 O O . LEU A 1 181 ? 7.783 -0.894 -15.382 1.00 96.06 181 LEU A O 1
ATOM 1396 N N . TRP A 1 182 ? 7.794 -3.001 -14.654 1.00 96.00 182 TRP A N 1
ATOM 1397 C CA . TRP A 1 182 ? 6.339 -3.115 -14.544 1.00 96.00 182 TRP A CA 1
ATOM 1398 C C . TRP A 1 182 ? 5.909 -2.843 -13.102 1.00 96.00 182 TRP A C 1
ATOM 1400 O O . TRP A 1 182 ? 6.064 -3.684 -12.215 1.00 96.00 182 TRP A O 1
ATOM 1410 N N . VAL A 1 183 ? 5.338 -1.663 -12.864 1.00 95.75 18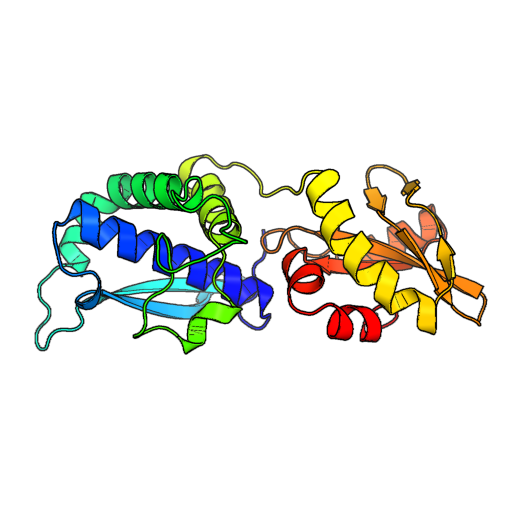3 VAL A N 1
ATOM 1411 C CA . VAL A 1 183 ? 4.880 -1.254 -11.530 1.00 95.75 183 VAL A CA 1
ATOM 1412 C C . VAL A 1 183 ? 3.415 -1.622 -11.319 1.00 95.75 183 VAL A C 1
ATOM 1414 O O . VAL A 1 183 ? 2.562 -1.261 -12.127 1.00 95.75 183 VAL A O 1
ATOM 1417 N N . ILE A 1 184 ? 3.115 -2.306 -10.215 1.00 95.44 184 ILE A N 1
ATOM 1418 C CA . ILE A 1 184 ? 1.748 -2.690 -9.830 1.00 95.44 184 ILE A CA 1
ATOM 1419 C C . ILE A 1 184 ? 1.367 -2.142 -8.451 1.00 95.44 184 ILE A C 1
ATOM 1421 O O . ILE A 1 184 ? 2.218 -1.897 -7.591 1.00 95.44 184 ILE A O 1
ATOM 1425 N N . HIS A 1 185 ? 0.069 -1.981 -8.198 1.00 96.06 185 HIS A N 1
ATOM 1426 C CA . HIS A 1 185 ? -0.412 -1.668 -6.853 1.00 96.06 185 HIS A CA 1
ATOM 1427 C C . HIS A 1 185 ? -0.207 -2.882 -5.921 1.00 96.06 185 HIS A C 1
ATOM 1429 O O . HIS A 1 185 ? -0.520 -3.998 -6.331 1.00 96.06 185 HIS A O 1
ATOM 1435 N N . PRO A 1 186 ? 0.167 -2.714 -4.635 1.00 95.50 186 PRO A N 1
ATOM 1436 C CA . PRO A 1 186 ? 0.279 -3.811 -3.653 1.00 95.50 186 PRO A CA 1
ATOM 1437 C C . PRO A 1 186 ? -0.959 -4.700 -3.405 1.00 95.50 186 PRO A C 1
ATOM 1439 O O . PRO A 1 186 ? -0.869 -5.660 -2.649 1.00 95.50 186 PRO A O 1
ATOM 1442 N N . LEU A 1 187 ? -2.115 -4.365 -3.990 1.00 94.38 187 LEU A N 1
ATOM 1443 C CA . LEU A 1 187 ? -3.376 -5.125 -3.898 1.00 94.38 187 LEU A CA 1
ATOM 1444 C C . LEU A 1 187 ? -3.713 -5.830 -5.224 1.00 94.38 187 LEU A C 1
ATOM 1446 O O . LEU A 1 187 ? -4.659 -6.622 -5.301 1.00 94.38 187 LEU A O 1
ATOM 1450 N N . GLN A 1 188 ? -2.993 -5.511 -6.300 1.00 93.44 188 GLN A N 1
ATOM 1451 C CA . GLN A 1 188 ? -3.164 -6.154 -7.593 1.00 93.44 188 GLN A CA 1
ATOM 1452 C C . GLN A 1 188 ? -2.430 -7.494 -7.591 1.00 93.44 188 GLN A C 1
ATOM 1454 O O . GLN A 1 188 ? -1.364 -7.640 -6.997 1.00 93.44 188 GLN A O 1
ATOM 1459 N N . ALA A 1 189 ? -3.025 -8.483 -8.258 1.00 90.38 189 ALA A N 1
ATOM 1460 C CA . ALA A 1 189 ? -2.334 -9.743 -8.477 1.00 90.38 189 ALA A CA 1
ATOM 1461 C C . ALA A 1 189 ? -1.126 -9.496 -9.388 1.00 90.38 189 ALA A C 1
ATOM 1463 O O . ALA A 1 189 ? -1.215 -8.721 -10.341 1.00 90.38 189 ALA A O 1
ATOM 1464 N N . ARG A 1 190 ? -0.003 -10.150 -9.085 1.00 91.25 190 ARG A N 1
ATOM 1465 C CA . ARG A 1 190 ? 1.154 -10.149 -9.983 1.00 91.25 190 ARG A CA 1
ATOM 1466 C C . ARG A 1 190 ? 0.783 -10.897 -11.273 1.00 91.25 190 ARG A C 1
ATOM 1468 O O . ARG A 1 190 ? 0.127 -11.935 -11.158 1.00 91.25 190 ARG A O 1
ATOM 1475 N N . PRO A 1 191 ? 1.225 -10.427 -12.454 1.00 92.56 191 PRO A N 1
ATOM 1476 C CA . PRO A 1 191 ? 1.137 -11.208 -13.678 1.00 92.56 191 PRO A CA 1
ATOM 1477 C C . PRO A 1 191 ? 1.822 -12.563 -13.486 1.00 92.56 191 PRO A C 1
ATOM 1479 O O . PRO A 1 191 ? 2.918 -12.656 -12.921 1.00 92.56 191 PRO A O 1
ATOM 1482 N N . THR A 1 192 ? 1.156 -13.612 -13.939 1.00 92.88 192 THR A N 1
ATOM 1483 C CA . THR A 1 192 ? 1.640 -14.991 -13.943 1.00 92.88 192 THR A CA 1
ATOM 1484 C C . THR A 1 192 ? 2.856 -15.149 -14.855 1.00 92.88 192 THR A C 1
ATOM 1486 O O . THR A 1 192 ? 3.157 -14.297 -15.694 1.00 92.88 192 THR A O 1
ATOM 1489 N N . SER A 1 193 ? 3.590 -16.252 -14.706 1.00 91.62 193 SER A N 1
ATOM 1490 C CA . SER A 1 193 ? 4.720 -16.551 -15.595 1.00 91.62 193 SER A CA 1
ATOM 1491 C C . SER A 1 193 ? 4.287 -16.676 -17.059 1.00 91.62 193 SER A C 1
ATOM 1493 O O . SER A 1 193 ?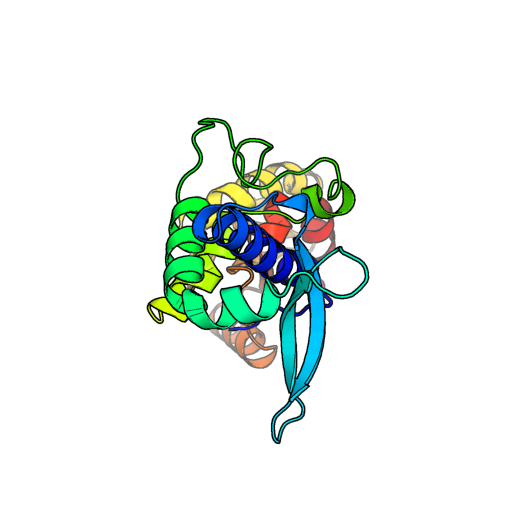 5.004 -16.187 -17.927 1.00 91.62 193 SER A O 1
ATOM 1495 N N . ASP A 1 194 ? 3.100 -17.225 -17.324 1.00 94.31 194 ASP A N 1
ATOM 1496 C CA . ASP A 1 194 ? 2.558 -17.355 -18.681 1.00 94.31 194 ASP A CA 1
ATOM 1497 C C . ASP A 1 194 ? 2.212 -15.990 -19.285 1.00 94.31 194 ASP A C 1
ATOM 1499 O O . ASP A 1 194 ? 2.581 -15.711 -20.423 1.00 94.31 194 ASP A O 1
ATOM 1503 N N . GLU A 1 195 ? 1.588 -15.093 -18.511 1.00 93.94 195 GLU A N 1
ATOM 1504 C CA . GLU A 1 195 ? 1.311 -13.716 -18.949 1.00 93.94 195 GLU A CA 1
ATOM 1505 C C . GLU A 1 195 ? 2.608 -12.949 -19.242 1.00 93.94 195 GLU A C 1
ATOM 1507 O O . GLU A 1 195 ? 2.710 -12.265 -20.261 1.00 93.94 195 GLU A O 1
ATOM 1512 N N . ARG A 1 196 ? 3.634 -13.103 -18.393 1.00 93.44 196 ARG A N 1
ATOM 1513 C CA . ARG A 1 196 ? 4.955 -12.491 -18.618 1.00 93.44 196 ARG A CA 1
ATOM 1514 C C . ARG A 1 196 ? 5.643 -13.060 -19.862 1.00 93.44 196 ARG A C 1
ATOM 1516 O O . ARG A 1 196 ? 6.236 -12.301 -20.627 1.00 93.44 196 ARG A O 1
ATOM 1523 N N . GLN A 1 197 ? 5.552 -14.370 -20.092 1.00 93.75 197 GLN A N 1
ATOM 1524 C CA . GLN A 1 197 ? 6.141 -15.023 -21.261 1.00 93.75 197 GLN A CA 1
ATOM 1525 C C . GLN A 1 197 ? 5.418 -14.639 -22.558 1.00 93.75 197 GLN A C 1
ATOM 1527 O O . GLN A 1 197 ? 6.067 -14.407 -23.582 1.00 93.75 197 GLN A O 1
ATOM 1532 N N . ALA A 1 198 ? 4.089 -14.530 -22.521 1.00 94.56 198 ALA A N 1
ATOM 1533 C CA . ALA A 1 198 ? 3.290 -14.038 -23.637 1.00 94.56 198 ALA A CA 1
ATOM 1534 C C . ALA A 1 198 ? 3.656 -12.585 -23.974 1.00 94.56 198 ALA A C 1
ATOM 1536 O O . ALA A 1 198 ? 3.887 -12.271 -25.141 1.00 94.56 198 ALA A O 1
ATOM 1537 N N . PHE A 1 199 ? 3.806 -11.728 -22.958 1.00 94.81 199 PHE A N 1
ATOM 1538 C CA . PHE A 1 199 ? 4.228 -10.339 -23.142 1.00 94.81 199 PHE A CA 1
ATOM 1539 C C . PHE A 1 199 ? 5.616 -10.240 -23.789 1.00 94.81 199 PHE A C 1
ATOM 1541 O O . PHE A 1 199 ? 5.794 -9.523 -24.775 1.00 94.81 199 PHE A O 1
ATOM 1548 N N . LEU A 1 200 ? 6.587 -11.011 -23.285 1.00 94.25 200 LEU A N 1
ATOM 1549 C CA . LEU A 1 200 ? 7.928 -11.090 -23.868 1.00 94.25 200 LEU A CA 1
ATOM 1550 C C . LEU A 1 200 ? 7.879 -11.547 -25.332 1.00 94.25 200 LEU A C 1
ATOM 1552 O O . LEU A 1 200 ? 8.561 -10.973 -26.174 1.00 94.25 200 LEU A O 1
ATOM 1556 N N . SER A 1 201 ? 7.066 -12.556 -25.645 1.00 95.19 201 SER A N 1
ATOM 1557 C CA . SER A 1 201 ? 6.949 -13.095 -27.006 1.00 95.19 201 SER A CA 1
ATOM 1558 C C . SER A 1 201 ? 6.308 -12.095 -27.975 1.00 95.19 201 SER A C 1
ATOM 1560 O O . SER A 1 201 ? 6.695 -12.039 -29.138 1.00 95.19 201 SER A O 1
ATOM 1562 N N . ALA A 1 202 ? 5.354 -11.291 -27.499 1.00 95.75 202 ALA A N 1
ATOM 1563 C CA . ALA A 1 202 ? 4.652 -10.297 -28.309 1.00 95.75 202 ALA A CA 1
ATOM 1564 C C . ALA A 1 202 ? 5.459 -9.007 -28.529 1.00 95.75 202 ALA A C 1
ATOM 1566 O O . ALA A 1 202 ? 5.369 -8.401 -29.595 1.00 95.75 202 ALA A O 1
ATOM 1567 N N . HIS A 1 203 ? 6.235 -8.572 -27.531 1.00 94.94 203 HIS A N 1
ATOM 1568 C CA . HIS A 1 203 ? 6.867 -7.247 -27.531 1.00 94.94 203 HIS A CA 1
ATOM 1569 C C . HIS A 1 203 ? 8.399 -7.266 -27.478 1.00 94.94 203 HIS A C 1
ATOM 1571 O O . HIS A 1 203 ? 9.019 -6.211 -27.589 1.00 94.94 203 HIS A O 1
ATOM 1577 N N . GLY A 1 204 ? 9.024 -8.429 -27.285 1.00 93.50 204 GLY A N 1
ATOM 1578 C CA . GLY A 1 204 ? 10.480 -8.561 -27.195 1.00 93.50 204 GLY A CA 1
ATOM 1579 C C . GLY A 1 204 ? 11.104 -7.937 -25.941 1.00 93.50 204 GLY A C 1
ATOM 1580 O O . GLY A 1 204 ? 12.323 -7.814 -25.878 1.00 93.50 204 GLY A O 1
ATOM 1581 N N . LEU A 1 205 ? 10.300 -7.549 -24.943 1.00 93.94 205 LEU A N 1
ATOM 1582 C CA . LEU A 1 205 ? 10.764 -6.891 -23.720 1.00 93.94 205 LEU A CA 1
ATOM 1583 C C . LEU A 1 205 ? 10.558 -7.791 -22.499 1.00 93.94 205 LEU A C 1
ATOM 1585 O O . LEU A 1 205 ? 9.446 -8.252 -22.238 1.00 93.94 205 LEU A O 1
ATOM 1589 N N . ARG A 1 206 ? 11.621 -8.018 -21.717 1.00 93.69 206 ARG A N 1
ATOM 1590 C CA . ARG A 1 206 ? 11.510 -8.693 -20.414 1.00 93.69 206 ARG A CA 1
ATOM 1591 C C . ARG A 1 206 ? 10.918 -7.729 -19.395 1.00 93.69 206 ARG A C 1
ATOM 1593 O O . ARG A 1 206 ? 11.218 -6.541 -19.435 1.00 93.69 206 ARG A O 1
ATOM 1600 N N . CYS A 1 207 ? 10.124 -8.224 -18.451 1.00 93.50 207 CYS A N 1
ATOM 1601 C CA . CYS A 1 207 ? 9.481 -7.369 -17.454 1.00 93.50 207 CYS A CA 1
ATOM 1602 C C . CYS A 1 207 ? 9.906 -7.733 -16.032 1.00 93.50 207 CYS A C 1
ATOM 1604 O O . CYS A 1 207 ? 9.747 -8.879 -15.609 1.00 93.50 207 CYS A O 1
ATOM 1606 N N . ALA A 1 208 ? 10.350 -6.731 -15.274 1.00 94.62 208 ALA A N 1
ATOM 1607 C CA . ALA A 1 208 ? 10.533 -6.829 -13.831 1.00 94.62 208 ALA A CA 1
ATOM 1608 C C . ALA A 1 208 ? 9.281 -6.290 -13.131 1.00 94.62 208 ALA A C 1
ATOM 1610 O O . ALA A 1 208 ? 9.025 -5.087 -13.167 1.00 94.62 208 ALA A O 1
ATOM 1611 N N . VAL A 1 209 ? 8.493 -7.172 -12.510 1.00 95.12 209 VAL A N 1
ATOM 1612 C CA . VAL A 1 209 ? 7.243 -6.782 -11.840 1.00 95.12 209 VAL A CA 1
ATOM 1613 C C . VAL A 1 209 ? 7.495 -6.471 -10.367 1.00 95.12 209 VAL A C 1
ATOM 1615 O O . VAL A 1 209 ? 7.799 -7.370 -9.576 1.00 95.12 209 VAL A O 1
ATOM 1618 N N . HIS A 1 210 ? 7.270 -5.220 -9.971 1.00 95.44 210 HIS A N 1
ATOM 1619 C CA . HIS A 1 210 ? 7.459 -4.748 -8.596 1.00 95.44 210 HIS A CA 1
ATOM 1620 C C . HIS A 1 210 ? 6.282 -3.900 -8.126 1.00 95.44 210 HIS A C 1
ATOM 1622 O O . HIS A 1 210 ? 5.588 -3.278 -8.928 1.00 95.44 210 HIS A O 1
ATOM 1628 N N . THR A 1 211 ? 6.017 -3.889 -6.818 1.00 95.62 211 THR A N 1
ATOM 1629 C CA . THR A 1 211 ? 4.935 -3.051 -6.287 1.00 95.62 211 THR A CA 1
ATOM 1630 C C . THR A 1 211 ? 5.409 -1.610 -6.092 1.00 95.62 211 THR A C 1
ATOM 1632 O O . THR A 1 211 ? 6.594 -1.384 -5.846 1.00 95.62 211 THR A O 1
ATOM 1635 N N . SER A 1 212 ? 4.499 -0.632 -6.130 1.00 94.75 212 SER A N 1
ATOM 1636 C CA . SER A 1 212 ? 4.848 0.762 -5.799 1.00 94.75 212 SER A CA 1
ATOM 1637 C C . SER A 1 212 ? 5.478 0.892 -4.403 1.00 94.75 212 SER A C 1
ATOM 1639 O O . SER A 1 212 ? 6.437 1.635 -4.226 1.00 94.75 212 SER A O 1
ATOM 1641 N N . PHE A 1 213 ? 5.013 0.091 -3.436 1.00 94.88 213 PHE A N 1
ATOM 1642 C CA . PHE A 1 213 ? 5.593 0.027 -2.090 1.00 94.88 213 PHE A CA 1
ATOM 1643 C C . PHE A 1 213 ? 7.072 -0.386 -2.111 1.00 94.88 213 PHE A C 1
ATOM 1645 O O . PHE A 1 213 ? 7.882 0.154 -1.362 1.00 94.88 213 PHE A O 1
ATOM 1652 N N . ASP A 1 214 ? 7.442 -1.340 -2.966 1.00 94.19 214 ASP A N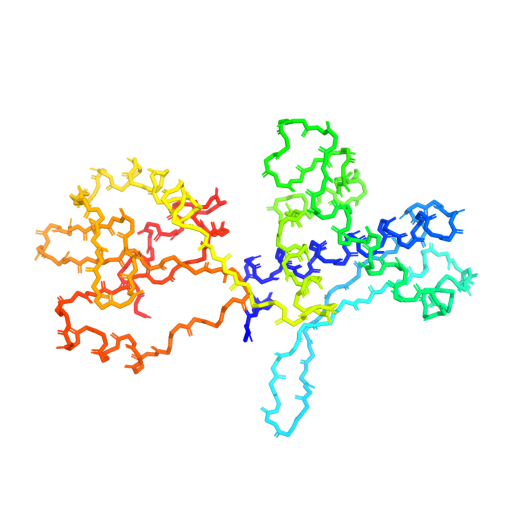 1
ATOM 1653 C CA . ASP A 1 214 ? 8.819 -1.833 -3.043 1.00 94.19 214 ASP A CA 1
ATOM 1654 C C . ASP A 1 214 ? 9.755 -0.800 -3.654 1.00 94.19 214 ASP A C 1
ATOM 1656 O O . ASP A 1 214 ? 10.881 -0.656 -3.188 1.00 94.19 214 ASP A O 1
ATOM 1660 N N . LEU A 1 215 ? 9.278 -0.049 -4.645 1.00 93.19 215 LEU A N 1
ATOM 1661 C CA . LEU A 1 215 ? 10.042 1.045 -5.236 1.00 93.19 215 LEU A CA 1
ATOM 1662 C C . LEU A 1 215 ? 10.315 2.157 -4.226 1.00 93.19 215 LEU A C 1
ATOM 1664 O O . LEU A 1 215 ? 11.449 2.606 -4.102 1.00 93.19 215 LEU A O 1
ATOM 1668 N N . GLU A 1 216 ? 9.295 2.560 -3.471 1.00 90.88 216 GLU A N 1
ATOM 1669 C CA . GLU A 1 216 ? 9.412 3.668 -2.522 1.00 90.88 216 GLU A CA 1
ATOM 1670 C C . GLU A 1 216 ? 10.189 3.284 -1.257 1.00 90.88 216 GLU A C 1
ATOM 1672 O O . GLU A 1 216 ? 10.949 4.086 -0.721 1.00 90.88 216 GLU A O 1
ATOM 1677 N N . ARG A 1 217 ? 10.000 2.060 -0.748 1.00 91.44 217 ARG A N 1
ATOM 1678 C CA . ARG A 1 217 ? 10.538 1.650 0.562 1.00 91.44 217 ARG A CA 1
ATOM 1679 C C . ARG A 1 217 ? 11.734 0.711 0.473 1.00 91.44 217 ARG A C 1
ATOM 1681 O O . ARG A 1 217 ? 12.438 0.536 1.465 1.00 91.44 217 ARG A O 1
ATOM 1688 N N . ARG A 1 218 ? 11.950 0.052 -0.670 1.00 92.19 218 ARG A N 1
ATOM 1689 C CA . ARG A 1 218 ? 12.974 -0.992 -0.856 1.00 92.19 218 ARG A CA 1
ATOM 1690 C C . ARG A 1 218 ? 13.688 -0.897 -2.224 1.00 92.19 218 ARG A C 1
ATOM 1692 O O . ARG A 1 218 ? 13.907 -1.941 -2.845 1.00 92.19 218 ARG A O 1
ATOM 1699 N N . PRO A 1 219 ? 14.114 0.294 -2.695 1.00 91.56 219 PRO A N 1
ATOM 1700 C CA . PRO A 1 219 ? 14.647 0.470 -4.053 1.00 91.56 219 PRO A CA 1
ATOM 1701 C C . PRO A 1 219 ? 15.876 -0.407 -4.343 1.00 91.56 219 PRO A C 1
ATOM 1703 O O . PRO A 1 219 ? 15.967 -1.015 -5.404 1.00 91.56 219 PRO A O 1
ATOM 1706 N N . PHE A 1 220 ? 16.784 -0.581 -3.378 1.00 90.88 220 PHE A N 1
ATOM 1707 C CA . PHE A 1 220 ? 17.944 -1.470 -3.542 1.00 90.88 220 PHE A CA 1
ATOM 1708 C C . PHE A 1 220 ? 17.562 -2.948 -3.677 1.00 90.88 220 PHE A C 1
ATOM 1710 O O . PHE A 1 220 ? 18.198 -3.689 -4.424 1.00 90.88 220 PHE A O 1
ATOM 1717 N N . TRP A 1 221 ? 16.510 -3.387 -2.978 1.00 93.12 221 TRP A N 1
ATOM 1718 C CA . TRP A 1 221 ? 15.991 -4.741 -3.159 1.00 93.12 221 TRP A CA 1
ATOM 1719 C C . TRP A 1 221 ? 15.432 -4.899 -4.574 1.00 93.12 221 TRP A C 1
ATOM 1721 O O . TRP A 1 221 ? 15.746 -5.890 -5.223 1.00 93.12 221 TRP A O 1
ATOM 1731 N N . VAL A 1 222 ? 14.691 -3.905 -5.078 1.00 94.06 222 VAL A N 1
ATOM 1732 C CA . VAL A 1 222 ? 14.173 -3.910 -6.455 1.00 94.06 222 VAL A CA 1
ATOM 1733 C C . VAL A 1 222 ? 15.306 -3.997 -7.479 1.00 94.06 222 VAL A C 1
ATOM 1735 O O . VAL A 1 222 ? 15.238 -4.855 -8.354 1.00 94.06 222 VAL A O 1
ATOM 1738 N N . LEU A 1 223 ? 16.369 -3.192 -7.343 1.00 91.44 223 LEU A N 1
ATOM 1739 C CA . LEU A 1 223 ? 17.533 -3.239 -8.245 1.00 91.44 223 LEU A CA 1
ATOM 1740 C C . LEU A 1 223 ? 18.170 -4.629 -8.327 1.00 91.44 223 LEU A C 1
ATOM 1742 O O . LEU A 1 223 ? 18.481 -5.110 -9.414 1.00 91.44 223 LEU A O 1
ATOM 1746 N N . ASN A 1 224 ? 18.315 -5.299 -7.184 1.00 90.50 224 ASN A N 1
ATOM 1747 C CA . ASN A 1 224 ? 18.880 -6.648 -7.122 1.00 90.50 224 ASN A CA 1
ATOM 1748 C C . ASN A 1 224 ? 17.934 -7.733 -7.670 1.00 90.50 224 ASN A C 1
ATOM 1750 O O . ASN A 1 224 ? 18.351 -8.877 -7.823 1.00 90.50 224 ASN A O 1
ATOM 1754 N N . HIS A 1 225 ? 16.678 -7.383 -7.968 1.00 90.44 225 HIS A N 1
ATOM 1755 C CA . HIS A 1 225 ? 15.643 -8.291 -8.467 1.00 90.44 225 HIS A CA 1
ATOM 1756 C C . HIS A 1 225 ? 15.045 -7.824 -9.806 1.00 90.44 225 HIS A C 1
ATOM 1758 O O . HIS A 1 225 ? 13.872 -8.069 -10.094 1.00 90.44 225 HIS A O 1
ATOM 1764 N N . LEU A 1 226 ? 15.831 -7.136 -10.640 1.00 87.19 226 LEU A N 1
ATOM 1765 C CA . LEU A 1 226 ? 15.403 -6.753 -11.993 1.00 87.19 226 LEU A CA 1
ATOM 1766 C C . LEU A 1 226 ? 15.435 -7.933 -12.975 1.00 87.19 226 LEU A C 1
ATOM 1768 O O . LEU A 1 226 ? 14.649 -7.971 -13.913 1.00 87.19 226 LEU A O 1
ATOM 1772 N N . VAL A 1 227 ? 16.326 -8.904 -12.758 1.00 76.44 227 VAL A N 1
ATOM 1773 C CA . VAL A 1 227 ? 16.557 -10.028 -13.690 1.00 76.44 227 VAL A CA 1
ATOM 1774 C C . VAL A 1 227 ? 16.099 -11.371 -13.109 1.00 76.44 227 VAL A C 1
ATOM 1776 O O . VAL A 1 227 ? 16.081 -12.381 -13.807 1.00 76.44 227 VAL A O 1
ATOM 1779 N N . THR A 1 228 ? 15.715 -11.408 -11.831 1.00 59.94 228 THR A N 1
ATOM 1780 C CA . THR A 1 228 ? 15.244 -12.633 -11.176 1.00 59.94 228 THR A CA 1
ATOM 1781 C C . THR A 1 228 ? 13.833 -12.971 -11.672 1.00 59.94 228 THR A C 1
ATOM 1783 O O . THR A 1 228 ? 12.902 -12.188 -11.477 1.00 59.94 228 THR A O 1
ATOM 1786 N N . LEU A 1 229 ? 13.714 -14.111 -12.364 1.00 42.78 229 LEU A N 1
ATOM 1787 C CA . LEU A 1 229 ? 12.501 -14.626 -13.019 1.00 42.78 229 LEU A CA 1
ATOM 1788 C C . LEU A 1 229 ? 11.403 -15.035 -12.026 1.00 42.78 229 LEU A C 1
ATOM 1790 O O . LEU A 1 229 ? 11.728 -15.729 -11.041 1.00 42.78 229 LEU A O 1
#

Sequence (229 aa):
MDAPLQQPSGRAVWYSFGILAANAAAIILQIDPGELQVGVRAVRRGLNHRLHGEVFLYDDVPGGAGYARAIEQNMKAILEKALELGEHCENPNCGGACYHCMFDYRKQMLHPLLDRALGAALLRFVLHRQQPSLSPAQISRGADSLAEYARTSWEVLPGRVLGDQYFPCVLRGQDGVEVGLWVIHPLQARPTSDERQAFLSAHGLRCAVHTSFDLERRPFWVLNHLVTL

Secondary structure (DSSP, 8-state):
----TTSHHHHHHHHHHHHHHHHHHHHHHT--GGGEEEEEEEEEETTTTEEEEEEEEEE-STT--SHHHHHHHTHHHHHHHHHHHHH--S-TT-SS--TTTT--GGGGGGTTT--HHHHHHHHHHHHH-PPP---HHHHHHHHHHHHHHHTTTSEEEEEEEETTEEEEEEEE-TTS-EEEEEEE-TTSPPPPHHHHHHHHHHHS-EEEEEEHHHHHH-HHHHHTTSS--

pLDDT: mean 92.57, std 6.54, range [42.78, 98.75]

Radius of gyration: 19.78 Å; chains: 1; bounding box: 48×44×60 Å